Protein AF-A0A7R7BTZ8-F1 (afdb_monomer_lite)

Radius of gyration: 29.79 Å; chains: 1; bounding box: 96×54×79 Å

Foldseek 3Di:
DPDPLKDFADPVVLVVLVVLLVVLVLLLCLQVPVVVNQVLAQFHDDNVRSNVRNVVSVVLSVLSVVCSVVRTDQSVLLNLLLQLLLLVLLLVLCVVPVVRGDPVHCNVVVSNVSSVVSNVVSVVCVVVCPDDDRRPDDDDDPVCVVVLLVQLVVLLVLLVCLQPVVVVSQVVPPDHDDSSSSSSVSSVSNSSSRVVVVVVVVVVVVVVVVVVVVVPPPDDDDDDDDDDDDDDDDDDDDDDDDDDDDDDDDDDDPVVVVVVVVPPDDDDDDDPDPDDDDDDDDD

Structure (mmCIF, N/CA/C/O backbone):
data_AF-A0A7R7BTZ8-F1
#
_entry.id   AF-A0A7R7BTZ8-F1
#
loop_
_atom_site.group_PDB
_atom_site.id
_atom_site.type_symbol
_atom_site.label_atom_id
_atom_site.label_alt_id
_atom_site.label_comp_id
_atom_site.label_asym_id
_atom_site.label_entity_id
_atom_site.label_seq_id
_atom_site.pdbx_PDB_ins_code
_atom_site.Cartn_x
_atom_site.Cartn_y
_atom_site.Cartn_z
_atom_site.occupancy
_atom_site.B_iso_or_equiv
_atom_site.auth_seq_id
_atom_site.auth_comp_id
_atom_site.auth_asym_id
_atom_site.auth_atom_id
_atom_site.pdbx_PDB_model_num
ATOM 1 N N . MET A 1 1 ? 23.966 -10.742 -29.982 1.00 38.88 1 MET A N 1
ATOM 2 C CA . MET A 1 1 ? 22.645 -10.136 -30.266 1.00 38.88 1 MET A CA 1
ATOM 3 C C . MET A 1 1 ? 22.555 -8.821 -29.505 1.00 38.88 1 MET A C 1
ATOM 5 O O . MET A 1 1 ? 22.896 -8.841 -28.326 1.00 38.88 1 MET A O 1
ATOM 9 N N . PRO A 1 2 ? 22.172 -7.693 -30.125 1.00 47.16 2 PRO A N 1
ATOM 10 C CA . PRO A 1 2 ? 21.959 -6.455 -29.381 1.00 47.16 2 PRO A CA 1
ATOM 11 C C . PRO A 1 2 ? 20.854 -6.685 -28.341 1.00 47.16 2 PRO A C 1
ATOM 13 O O . PRO A 1 2 ? 19.786 -7.202 -28.669 1.00 47.16 2 PRO A O 1
ATOM 16 N N . ALA A 1 3 ? 21.140 -6.379 -27.075 1.00 57.19 3 ALA A N 1
ATOM 17 C CA . ALA A 1 3 ? 20.172 -6.510 -25.994 1.00 57.19 3 ALA A CA 1
ATOM 18 C C . ALA A 1 3 ? 18.941 -5.650 -26.311 1.00 57.19 3 ALA A C 1
ATOM 20 O O . ALA A 1 3 ? 19.079 -4.484 -26.670 1.00 57.19 3 ALA A O 1
ATOM 21 N N . SER A 1 4 ? 17.735 -6.216 -26.210 1.00 64.06 4 SER A N 1
ATOM 22 C CA . SER A 1 4 ? 16.515 -5.435 -26.423 1.00 64.06 4 SER A CA 1
ATOM 23 C C . SER A 1 4 ? 16.439 -4.299 -25.399 1.00 64.06 4 SER A C 1
ATOM 25 O O . SER A 1 4 ? 16.578 -4.569 -24.205 1.00 64.06 4 SER A O 1
ATOM 27 N N . ASP A 1 5 ? 16.099 -3.083 -25.830 1.00 71.06 5 ASP A N 1
ATOM 28 C CA . ASP A 1 5 ? 15.914 -1.906 -24.958 1.00 71.06 5 ASP A CA 1
ATOM 29 C C . ASP A 1 5 ? 14.869 -2.109 -23.835 1.00 71.06 5 ASP A C 1
ATOM 31 O O . ASP A 1 5 ? 14.768 -1.306 -22.907 1.00 71.06 5 ASP A O 1
ATOM 35 N N . ASN A 1 6 ? 14.059 -3.172 -23.913 1.00 77.88 6 ASN A N 1
ATOM 36 C CA . ASN A 1 6 ? 13.051 -3.527 -22.919 1.00 77.88 6 ASN A CA 1
ATOM 37 C C . ASN A 1 6 ? 12.947 -5.058 -22.763 1.00 77.88 6 ASN A C 1
ATOM 39 O O . ASN A 1 6 ? 12.075 -5.681 -23.393 1.00 77.88 6 ASN A O 1
ATOM 43 N N . PRO A 1 7 ? 13.836 -5.666 -21.954 1.00 84.12 7 PRO A N 1
ATOM 44 C CA . PRO A 1 7 ? 13.864 -7.108 -21.762 1.00 84.12 7 PRO A CA 1
ATOM 45 C C . PRO A 1 7 ? 12.587 -7.616 -21.073 1.00 84.12 7 PRO A C 1
ATOM 47 O O . PRO A 1 7 ? 11.831 -6.830 -20.478 1.00 84.12 7 PRO A O 1
ATOM 50 N N . PRO A 1 8 ? 12.328 -8.932 -21.155 1.00 84.81 8 PRO A N 1
ATOM 51 C CA . PRO A 1 8 ? 11.222 -9.545 -20.440 1.00 84.81 8 PRO A CA 1
ATOM 52 C C . PRO A 1 8 ? 11.386 -9.414 -18.923 1.00 84.81 8 PRO A C 1
ATOM 54 O O . PRO A 1 8 ? 12.488 -9.232 -18.400 1.00 84.81 8 PRO A O 1
ATOM 57 N N . PHE A 1 9 ? 10.270 -9.516 -18.207 1.00 81.81 9 PHE A N 1
ATOM 58 C CA . PHE A 1 9 ? 10.255 -9.446 -16.753 1.00 81.81 9 PHE A CA 1
ATOM 59 C C . PHE A 1 9 ? 10.967 -10.687 -16.161 1.00 81.81 9 PHE A C 1
ATOM 61 O O . PHE A 1 9 ? 10.672 -11.818 -16.573 1.00 81.81 9 PHE A O 1
ATOM 68 N N . PRO A 1 10 ? 11.925 -10.527 -15.223 1.00 87.62 10 PRO A N 1
ATOM 69 C CA . PRO A 1 10 ? 12.678 -11.650 -14.659 1.00 87.62 10 PRO A CA 1
ATOM 70 C C . PRO A 1 10 ? 11.772 -12.760 -14.111 1.00 87.62 10 PRO A C 1
ATOM 72 O O . PRO A 1 10 ? 10.728 -12.478 -13.528 1.00 87.62 10 PRO A O 1
ATOM 75 N N . ALA A 1 11 ? 12.163 -14.029 -14.279 1.00 89.12 11 ALA A N 1
ATOM 76 C CA . ALA A 1 11 ? 11.338 -15.180 -13.879 1.00 89.12 11 ALA A CA 1
ATOM 77 C C . ALA A 1 11 ? 10.961 -15.161 -12.389 1.00 89.12 11 ALA A C 1
ATOM 79 O O . ALA A 1 11 ? 9.800 -15.359 -12.046 1.00 89.12 11 ALA A O 1
ATOM 80 N N . ALA A 1 12 ? 11.918 -14.837 -11.518 1.00 89.56 12 ALA A N 1
ATOM 81 C CA . ALA A 1 12 ? 11.676 -14.727 -10.083 1.00 89.56 12 ALA A CA 1
ATOM 82 C C . ALA A 1 12 ? 10.659 -13.624 -9.736 1.00 89.56 12 ALA A C 1
ATOM 84 O O . ALA A 1 12 ? 9.804 -13.823 -8.880 1.00 89.56 12 ALA A O 1
ATOM 85 N N . LEU A 1 13 ? 10.698 -12.487 -10.441 1.00 87.69 13 LEU A N 1
ATOM 86 C CA . LEU A 1 13 ? 9.712 -11.422 -10.256 1.00 87.69 13 LEU A CA 1
ATOM 87 C C . LEU A 1 13 ? 8.334 -11.807 -10.799 1.00 87.69 13 LEU A C 1
ATOM 89 O O . LEU A 1 13 ? 7.335 -11.424 -10.209 1.00 87.69 13 LEU A O 1
ATOM 93 N N . ARG A 1 14 ? 8.261 -12.597 -11.876 1.00 91.56 14 ARG A N 1
ATOM 94 C CA . ARG A 1 14 ? 6.989 -13.160 -12.354 1.00 91.56 14 ARG A CA 1
ATOM 95 C C . ARG A 1 14 ? 6.370 -14.093 -11.318 1.00 91.56 14 ARG A C 1
ATOM 97 O O . ARG A 1 14 ? 5.190 -13.959 -11.025 1.00 91.56 14 ARG A O 1
ATOM 104 N N . LEU A 1 15 ? 7.167 -14.992 -10.738 1.00 93.12 15 LEU A N 1
ATOM 105 C CA . LEU A 1 15 ? 6.708 -15.883 -9.670 1.00 93.12 15 LEU A CA 1
ATOM 106 C C . LEU A 1 15 ? 6.230 -15.086 -8.450 1.00 93.12 15 LEU A C 1
ATOM 108 O O . LEU A 1 15 ? 5.159 -15.362 -7.916 1.00 93.12 15 LEU A O 1
ATOM 112 N N . PHE A 1 16 ? 6.981 -14.055 -8.061 1.00 92.44 16 PHE A N 1
ATOM 113 C CA . PHE A 1 16 ? 6.568 -13.134 -7.007 1.00 92.44 16 PHE A CA 1
ATOM 114 C C . PHE A 1 16 ? 5.242 -12.433 -7.342 1.00 92.44 16 PHE A C 1
ATOM 116 O O . PHE A 1 16 ? 4.340 -12.429 -6.515 1.00 92.44 16 PHE A O 1
ATOM 123 N N . SER A 1 17 ? 5.066 -11.917 -8.562 1.00 92.81 17 SER A N 1
ATOM 124 C CA . SER A 1 17 ? 3.801 -11.308 -8.997 1.00 92.81 17 SER A CA 1
ATOM 125 C C . SER A 1 17 ? 2.625 -12.289 -8.970 1.00 92.81 17 SER A C 1
ATOM 127 O O . SER A 1 17 ? 1.527 -11.891 -8.600 1.00 92.81 17 SER A O 1
ATOM 129 N N . VAL A 1 18 ? 2.832 -13.567 -9.307 1.00 94.88 18 VAL A N 1
ATOM 130 C CA . VAL A 1 18 ? 1.794 -14.605 -9.162 1.00 94.88 18 VAL A CA 1
ATOM 131 C C . VAL A 1 18 ? 1.427 -14.805 -7.690 1.00 94.88 18 VAL A C 1
ATOM 133 O O . VAL A 1 18 ? 0.244 -14.834 -7.360 1.00 94.88 18 VAL A O 1
ATOM 136 N N . ALA A 1 19 ? 2.416 -14.880 -6.796 1.00 94.00 19 ALA A N 1
ATOM 137 C CA . ALA A 1 19 ? 2.164 -14.974 -5.358 1.00 94.00 19 ALA A CA 1
ATOM 138 C C . ALA A 1 19 ? 1.391 -13.751 -4.830 1.00 94.00 19 ALA A C 1
ATOM 140 O O . ALA A 1 19 ? 0.447 -13.908 -4.059 1.00 94.00 19 ALA A O 1
ATOM 141 N N . VAL A 1 20 ? 1.731 -12.546 -5.300 1.00 93.62 20 VAL A N 1
ATOM 142 C CA . VAL A 1 20 ? 0.999 -11.313 -4.973 1.00 93.62 20 VAL A CA 1
ATOM 143 C C . VAL A 1 20 ? -0.449 -11.392 -5.460 1.00 93.62 20 VAL A C 1
ATOM 145 O O . VAL A 1 20 ? -1.351 -11.110 -4.682 1.00 93.62 20 VAL A O 1
ATOM 148 N N . ILE A 1 21 ? -0.705 -11.846 -6.692 1.00 95.69 21 ILE A N 1
ATOM 149 C CA . ILE A 1 21 ? -2.075 -12.030 -7.209 1.00 95.69 21 ILE A CA 1
ATOM 150 C C . ILE A 1 21 ? -2.888 -12.966 -6.308 1.00 95.69 21 ILE A C 1
ATOM 152 O O . ILE A 1 21 ? -4.029 -12.649 -5.988 1.00 95.69 21 ILE A O 1
ATOM 156 N N . ILE A 1 22 ? -2.308 -14.080 -5.852 1.00 94.62 22 ILE A N 1
ATOM 157 C CA . ILE A 1 22 ? -2.997 -15.025 -4.957 1.00 94.62 22 ILE A CA 1
ATOM 158 C C . ILE A 1 22 ? -3.428 -14.338 -3.655 1.00 94.62 22 ILE A C 1
ATOM 160 O O . ILE A 1 22 ? -4.553 -14.528 -3.197 1.00 94.62 22 ILE A O 1
ATOM 164 N N . VAL A 1 23 ? -2.567 -13.501 -3.074 1.00 93.25 23 VAL A N 1
ATOM 165 C CA . VAL A 1 23 ? -2.913 -12.721 -1.876 1.00 93.25 23 VAL A CA 1
ATOM 166 C C . VAL A 1 23 ? -3.987 -11.675 -2.186 1.00 93.25 23 VAL A C 1
ATOM 168 O O . VAL A 1 23 ? -4.925 -11.502 -1.407 1.00 93.25 23 VAL A O 1
ATOM 171 N N . LEU A 1 24 ? -3.894 -11.002 -3.334 1.00 95.06 24 LEU A N 1
ATOM 172 C CA . LEU A 1 24 ? -4.863 -9.989 -3.747 1.00 95.06 24 LEU A CA 1
ATOM 173 C C . LEU A 1 24 ? -6.262 -10.565 -3.983 1.00 95.06 24 LEU A C 1
ATOM 175 O O . LEU A 1 24 ? -7.228 -9.835 -3.795 1.00 95.06 24 LEU A O 1
ATOM 179 N N . ILE A 1 25 ? -6.405 -11.857 -4.297 1.00 95.50 25 ILE A N 1
ATOM 180 C CA . ILE A 1 25 ? -7.716 -12.529 -4.347 1.00 95.50 25 ILE A CA 1
ATOM 181 C C . ILE A 1 25 ? -8.406 -12.486 -2.975 1.00 95.50 25 ILE A C 1
ATOM 183 O O . ILE A 1 25 ? -9.605 -12.220 -2.895 1.00 95.50 25 ILE A O 1
ATOM 187 N N . VAL A 1 26 ? -7.658 -12.683 -1.883 1.00 93.69 26 VAL A N 1
ATOM 188 C CA . VAL A 1 26 ? -8.202 -12.554 -0.520 1.00 93.69 26 VAL A CA 1
ATOM 189 C C . VAL A 1 26 ? -8.644 -11.113 -0.263 1.00 93.69 26 VAL A C 1
ATOM 191 O O . VAL A 1 26 ? -9.738 -10.890 0.254 1.00 93.69 26 VAL A O 1
ATOM 194 N N . GLY A 1 27 ? -7.835 -10.136 -0.683 1.00 92.81 27 GLY A N 1
ATOM 195 C CA . GLY A 1 27 ? -8.171 -8.712 -0.610 1.00 92.81 27 GLY A CA 1
ATOM 196 C C . GLY A 1 27 ? -9.421 -8.350 -1.418 1.00 92.81 27 GLY A C 1
ATOM 197 O O . GLY A 1 27 ? -10.320 -7.699 -0.894 1.00 92.81 27 GLY A O 1
ATOM 198 N N . ALA A 1 28 ? -9.536 -8.830 -2.657 1.00 95.31 28 ALA A N 1
ATOM 199 C CA . ALA A 1 28 ?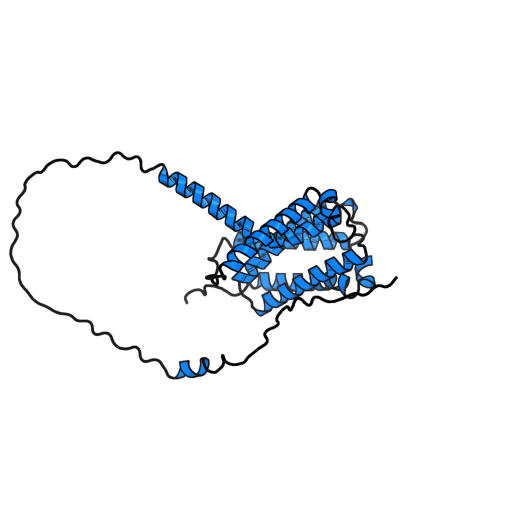 -10.706 -8.656 -3.518 1.00 95.31 28 ALA A CA 1
ATOM 200 C C . ALA A 1 28 ? -11.976 -9.256 -2.894 1.00 95.31 28 ALA A C 1
ATOM 202 O O . ALA A 1 28 ? -13.076 -8.730 -3.072 1.00 95.31 28 ALA A O 1
ATOM 203 N N . GLY A 1 29 ? -11.833 -10.309 -2.086 1.00 94.94 29 GLY A N 1
ATOM 204 C CA . GLY A 1 29 ? -12.926 -10.863 -1.298 1.00 94.94 29 GLY A CA 1
ATOM 205 C C . GLY A 1 29 ? -13.556 -9.862 -0.318 1.00 94.94 29 GLY A C 1
ATOM 206 O O . GLY A 1 29 ? -14.745 -9.980 -0.050 1.00 94.94 29 GLY A O 1
ATOM 207 N N . LEU A 1 30 ? -12.848 -8.819 0.140 1.00 94.25 30 LEU A N 1
ATOM 208 C CA . LEU A 1 30 ? -13.472 -7.729 0.911 1.00 94.25 30 LEU A CA 1
ATOM 209 C C . LEU A 1 30 ? -14.488 -6.916 0.092 1.00 94.25 30 LEU A C 1
ATOM 211 O O . LEU A 1 30 ? -15.394 -6.315 0.667 1.00 94.25 30 LEU A O 1
ATOM 215 N N . PHE A 1 31 ? -14.347 -6.884 -1.235 1.00 95.50 31 PHE A N 1
ATOM 216 C CA . PHE A 1 31 ? -15.287 -6.207 -2.126 1.00 95.50 31 PHE A CA 1
ATOM 217 C C . PHE A 1 31 ? -16.480 -7.104 -2.462 1.00 95.50 31 PHE A C 1
ATOM 219 O O . PHE A 1 31 ? -17.626 -6.698 -2.280 1.00 95.50 31 PHE A O 1
ATOM 226 N N . PHE A 1 32 ? -16.208 -8.329 -2.923 1.00 96.25 32 PHE A N 1
ATOM 227 C CA . PHE A 1 32 ? -17.237 -9.238 -3.442 1.00 96.25 32 PHE A CA 1
ATOM 228 C C . PHE A 1 32 ? -17.950 -10.056 -2.360 1.00 96.25 32 PHE A C 1
ATOM 230 O O . PHE A 1 32 ? -19.128 -10.366 -2.508 1.00 96.25 32 PHE A O 1
ATOM 237 N N . ALA A 1 33 ? -17.256 -10.408 -1.277 1.00 94.75 33 ALA A N 1
ATOM 238 C CA . ALA A 1 33 ? -17.768 -11.259 -0.203 1.00 94.75 33 ALA A CA 1
ATOM 239 C C . ALA A 1 33 ? -17.321 -10.761 1.192 1.00 94.75 33 ALA A C 1
ATOM 241 O O . ALA A 1 33 ? -16.671 -11.503 1.942 1.00 94.75 33 ALA A O 1
ATOM 242 N N . PRO A 1 34 ? -17.659 -9.509 1.572 1.00 92.81 34 PRO A N 1
ATOM 243 C CA . PRO A 1 34 ? -17.194 -8.899 2.818 1.00 92.81 34 PRO A CA 1
ATOM 244 C C . PRO A 1 34 ? -17.565 -9.717 4.059 1.00 92.81 34 PRO A C 1
ATOM 246 O O . PRO A 1 34 ? -16.749 -9.816 4.970 1.00 92.81 34 PRO A O 1
ATOM 249 N N . GLU A 1 35 ? -18.733 -10.364 4.079 1.00 91.50 35 GLU A N 1
ATOM 250 C CA . GLU A 1 35 ? -19.188 -11.186 5.212 1.00 91.50 35 GLU A CA 1
ATOM 251 C C . GLU A 1 35 ? -18.273 -12.389 5.495 1.00 91.50 35 GLU A C 1
ATOM 253 O O . GLU A 1 35 ? -18.145 -12.830 6.636 1.00 91.50 35 GLU A O 1
ATOM 258 N N . LEU A 1 36 ? -17.577 -12.903 4.475 1.00 91.94 36 LEU A N 1
ATOM 259 C CA . LEU A 1 36 ? -16.633 -14.010 4.632 1.00 91.94 36 LEU A CA 1
ATOM 260 C C . LEU A 1 36 ? -15.240 -13.522 5.035 1.00 91.94 36 LEU A C 1
ATOM 262 O O . LEU A 1 36 ? -14.570 -14.153 5.858 1.00 91.94 36 LEU A O 1
ATOM 266 N N . VAL A 1 37 ? -14.777 -12.417 4.453 1.00 93.38 37 VAL A N 1
ATOM 267 C CA . VAL A 1 37 ? -13.382 -11.978 4.605 1.00 93.38 37 VAL A CA 1
ATOM 268 C C . VAL A 1 37 ? -13.193 -11.063 5.810 1.00 93.38 37 VAL A C 1
ATOM 270 O O . VAL A 1 37 ? -12.225 -11.233 6.550 1.00 93.38 37 VAL A O 1
ATOM 273 N N . LYS A 1 38 ? -14.129 -10.147 6.074 1.00 92.56 38 LYS A N 1
ATOM 274 C CA . LYS A 1 38 ? -14.037 -9.168 7.167 1.00 92.56 38 LYS A CA 1
ATOM 275 C C . LYS A 1 38 ? -13.809 -9.811 8.547 1.00 92.56 38 LYS A C 1
ATOM 277 O O . LYS A 1 38 ? -12.932 -9.322 9.254 1.00 92.56 38 LYS A O 1
ATOM 282 N N . PRO A 1 39 ? -14.479 -10.916 8.946 1.00 91.44 39 PRO A N 1
ATOM 283 C CA . PRO A 1 39 ? -14.219 -11.554 10.247 1.00 91.44 39 PRO A CA 1
ATOM 284 C C . PRO A 1 39 ? -12.811 -12.156 10.377 1.00 91.44 39 PRO A C 1
ATOM 286 O O . PRO A 1 39 ? -12.286 -12.304 11.481 1.00 91.44 39 PRO A O 1
ATOM 289 N N . ARG A 1 40 ? -12.202 -12.518 9.242 1.00 91.44 40 ARG A N 1
ATOM 290 C CA . ARG A 1 40 ? -10.862 -13.114 9.145 1.00 91.44 40 ARG A CA 1
ATOM 291 C C . ARG A 1 40 ? -9.776 -12.065 8.905 1.00 91.44 40 ARG A C 1
ATOM 293 O O . ARG A 1 40 ? -8.596 -12.411 8.903 1.00 91.44 40 ARG A O 1
ATOM 300 N N . TRP A 1 41 ? -10.165 -10.809 8.697 1.00 92.62 41 TRP A N 1
ATOM 301 C CA . TRP A 1 41 ? -9.238 -9.716 8.460 1.00 92.62 41 TRP A CA 1
ATOM 302 C C . TRP A 1 41 ? -8.417 -9.417 9.729 1.00 92.62 41 TRP A C 1
ATOM 304 O O . TRP A 1 41 ? -8.915 -9.624 10.843 1.00 92.62 41 TRP A O 1
ATOM 314 N N . PRO A 1 42 ? -7.155 -8.959 9.611 1.00 92.19 42 PRO A N 1
ATOM 315 C CA . PRO A 1 42 ? -6.269 -8.854 10.772 1.00 92.19 42 PRO A CA 1
ATOM 316 C C . PRO A 1 42 ? -6.707 -7.816 11.821 1.00 92.19 42 PRO A C 1
ATOM 318 O O . PRO A 1 42 ? -6.398 -7.979 13.003 1.00 92.19 42 PRO A O 1
ATOM 321 N N . TRP A 1 43 ? -7.460 -6.796 11.404 1.00 92.50 43 TRP A N 1
ATOM 322 C CA . TRP A 1 43 ? -8.046 -5.758 12.258 1.00 92.50 43 TRP A CA 1
ATOM 323 C C . TRP A 1 43 ? -9.519 -5.514 11.897 1.00 92.50 43 TRP A C 1
ATOM 325 O O . TRP A 1 43 ? -10.024 -6.026 10.895 1.00 92.50 43 TRP A O 1
ATOM 335 N N . ALA A 1 44 ? -10.223 -4.741 12.725 1.00 91.00 44 ALA A N 1
ATOM 336 C CA . ALA A 1 44 ? -11.625 -4.403 12.501 1.00 91.00 44 ALA A CA 1
ATOM 337 C C . ALA A 1 44 ? -11.786 -3.378 11.368 1.00 91.00 44 ALA A C 1
ATOM 339 O O . ALA A 1 44 ? -11.189 -2.306 11.400 1.00 91.00 44 ALA A O 1
ATOM 340 N N . VAL A 1 45 ? -12.642 -3.689 10.391 1.00 90.88 45 VAL A N 1
ATOM 341 C CA . VAL A 1 45 ? -12.894 -2.825 9.229 1.00 90.88 45 VAL A CA 1
ATOM 342 C C . VAL A 1 45 ? -14.388 -2.539 9.113 1.00 90.88 45 VAL A C 1
ATOM 3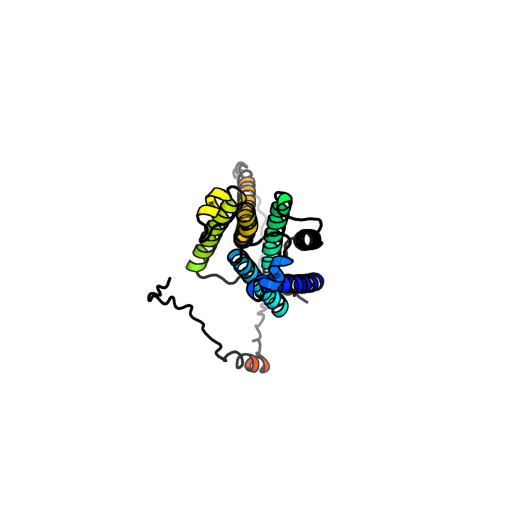44 O O . VAL A 1 45 ? -15.214 -3.456 9.162 1.00 90.88 45 VAL A O 1
ATOM 347 N N . THR A 1 46 ? -14.761 -1.269 8.947 1.00 92.06 46 THR A N 1
ATOM 348 C CA . THR A 1 46 ? -16.159 -0.894 8.685 1.00 92.06 46 THR A CA 1
ATOM 349 C C . THR A 1 46 ? -16.601 -1.401 7.303 1.00 92.06 46 THR A C 1
ATOM 351 O O . THR A 1 46 ? -15.759 -1.589 6.422 1.00 92.06 46 THR A O 1
ATOM 354 N N . PRO A 1 47 ? -17.906 -1.639 7.063 1.00 91.00 47 PRO A N 1
ATOM 355 C CA . PRO A 1 47 ? -18.374 -2.203 5.791 1.00 91.00 47 PRO A CA 1
ATOM 356 C C . PRO A 1 47 ? -17.938 -1.395 4.562 1.00 91.00 47 PRO A C 1
ATOM 358 O O . PRO A 1 47 ? -17.556 -1.964 3.541 1.00 91.00 47 PRO A O 1
ATOM 361 N N . PHE A 1 48 ? -17.945 -0.065 4.676 1.00 91.56 48 PHE A N 1
ATOM 362 C CA . PHE A 1 48 ? -17.524 0.812 3.590 1.00 91.56 48 PHE A CA 1
ATOM 363 C C . PHE A 1 48 ? -16.004 0.753 3.359 1.00 91.56 48 PHE A C 1
ATOM 365 O O . PHE A 1 48 ? -15.563 0.589 2.223 1.00 91.56 48 PHE A O 1
ATOM 372 N N . ASN A 1 49 ? -15.202 0.776 4.433 1.00 92.81 49 ASN A N 1
ATOM 373 C CA . ASN A 1 49 ? -13.745 0.614 4.357 1.00 92.81 49 ASN A CA 1
ATOM 374 C C . ASN A 1 49 ? -13.339 -0.735 3.751 1.00 92.81 49 ASN A C 1
ATOM 376 O O . ASN A 1 49 ? -12.396 -0.793 2.967 1.00 92.81 49 ASN A O 1
ATOM 380 N N . ALA A 1 50 ? -14.070 -1.808 4.069 1.00 93.81 50 ALA A N 1
ATOM 381 C CA . ALA A 1 50 ? -13.818 -3.135 3.516 1.00 93.81 50 ALA A CA 1
ATOM 382 C C . ALA A 1 50 ? -13.981 -3.129 1.992 1.00 93.81 50 ALA A C 1
ATOM 384 O O . ALA A 1 50 ? -13.078 -3.552 1.273 1.00 93.81 50 ALA A O 1
ATOM 385 N N . ARG A 1 51 ? -15.084 -2.567 1.484 1.00 95.00 51 ARG A N 1
ATOM 386 C CA . ARG A 1 51 ? -15.297 -2.443 0.036 1.00 95.00 51 ARG A CA 1
ATOM 387 C C . ARG A 1 51 ? -14.257 -1.536 -0.613 1.00 95.00 51 ARG A C 1
ATOM 389 O O . ARG A 1 51 ? -13.715 -1.897 -1.648 1.00 95.00 51 ARG A O 1
ATOM 396 N N . PHE A 1 52 ? -13.923 -0.403 -0.002 1.00 94.69 52 PHE A N 1
ATOM 397 C CA . PHE A 1 52 ? -12.881 0.479 -0.528 1.00 94.69 52 PHE A CA 1
ATOM 398 C C . PHE A 1 52 ? -11.530 -0.247 -0.677 1.00 94.69 52 PHE A C 1
ATOM 400 O O . PHE A 1 52 ? -10.958 -0.264 -1.768 1.00 94.69 52 PHE A O 1
ATOM 407 N N . LEU A 1 53 ? -11.065 -0.923 0.380 1.00 94.50 53 LEU A N 1
ATOM 408 C CA . LEU A 1 53 ? -9.842 -1.731 0.352 1.00 94.50 53 LEU A CA 1
ATOM 409 C C . LEU A 1 53 ? -9.920 -2.862 -0.676 1.00 94.50 53 LEU A C 1
ATOM 411 O O . LEU A 1 53 ? -8.982 -3.064 -1.444 1.00 94.50 53 LEU A O 1
ATOM 415 N N . GLY A 1 54 ? -11.040 -3.580 -0.726 1.00 96.00 54 GLY A N 1
ATOM 416 C CA . GLY A 1 54 ? -11.229 -4.663 -1.684 1.00 96.00 54 GLY A CA 1
ATOM 417 C C . GLY A 1 54 ? -11.219 -4.179 -3.134 1.00 96.00 54 GLY A C 1
ATOM 418 O O . GLY A 1 54 ? -10.637 -4.840 -3.994 1.00 96.00 54 GLY A O 1
ATOM 419 N N . GLY A 1 55 ? -11.793 -3.007 -3.415 1.00 96.50 55 GLY A N 1
ATOM 420 C CA . GLY A 1 55 ? -11.735 -2.370 -4.730 1.00 96.50 55 GLY A CA 1
ATOM 421 C C . GLY A 1 55 ? -10.304 -1.998 -5.119 1.00 96.50 55 GLY A C 1
ATOM 422 O O . GLY A 1 55 ? -9.871 -2.300 -6.231 1.00 96.50 55 GLY A O 1
ATOM 423 N N . PHE A 1 56 ? -9.538 -1.430 -4.183 1.00 94.88 56 PHE A N 1
ATOM 424 C CA . PHE A 1 56 ? -8.120 -1.131 -4.388 1.00 94.88 56 PHE A CA 1
ATOM 425 C C . PHE A 1 56 ? -7.299 -2.397 -4.692 1.00 94.88 56 PHE A C 1
ATOM 427 O O . PHE A 1 56 ? -6.598 -2.439 -5.704 1.00 94.88 56 PHE A O 1
ATOM 434 N N . TYR A 1 57 ? -7.442 -3.459 -3.893 1.00 95.38 57 TYR A N 1
ATOM 435 C CA . TYR A 1 57 ? -6.748 -4.729 -4.141 1.00 95.38 57 TYR A CA 1
ATOM 436 C C . TYR A 1 57 ? -7.174 -5.395 -5.453 1.00 95.38 57 TYR A C 1
ATOM 438 O O . TYR A 1 57 ? -6.348 -5.993 -6.141 1.00 95.38 57 TYR A O 1
ATOM 446 N N . THR A 1 58 ? -8.442 -5.256 -5.845 1.00 97.19 58 THR A N 1
ATOM 447 C CA . THR A 1 58 ? -8.934 -5.748 -7.141 1.00 97.19 58 THR A CA 1
ATOM 448 C C . THR A 1 58 ? -8.292 -4.983 -8.300 1.00 97.19 58 THR A C 1
ATOM 450 O O . THR A 1 58 ? -7.860 -5.594 -9.279 1.00 97.19 58 THR A O 1
ATOM 453 N N . ALA A 1 59 ? -8.167 -3.658 -8.194 1.00 95.69 59 ALA A N 1
ATOM 454 C CA . ALA A 1 59 ? -7.479 -2.848 -9.196 1.00 95.69 59 ALA A CA 1
ATOM 455 C C . ALA A 1 59 ? -5.993 -3.231 -9.308 1.00 95.69 59 ALA A C 1
ATOM 457 O O . ALA A 1 59 ? -5.478 -3.406 -10.414 1.00 95.69 59 ALA A O 1
ATOM 458 N N . GLU A 1 60 ? -5.315 -3.435 -8.176 1.00 94.69 60 GLU A N 1
ATOM 459 C CA . GLU A 1 60 ? -3.931 -3.916 -8.151 1.00 94.69 60 GLU A CA 1
ATOM 460 C C . GLU A 1 60 ? -3.798 -5.298 -8.805 1.00 94.69 60 GLU A C 1
ATOM 462 O O . GLU A 1 60 ? -2.886 -5.522 -9.603 1.00 94.69 60 GLU A O 1
ATOM 467 N N . MET A 1 61 ? -4.740 -6.207 -8.542 1.00 95.75 61 MET A N 1
ATOM 468 C CA . MET A 1 61 ? -4.758 -7.548 -9.125 1.00 95.75 61 MET A CA 1
ATOM 469 C C . MET A 1 61 ? -4.811 -7.492 -10.656 1.00 95.75 61 MET A C 1
ATOM 471 O O . MET A 1 61 ? -4.051 -8.195 -11.324 1.00 95.75 61 MET A O 1
ATOM 475 N N . VAL A 1 62 ? -5.647 -6.614 -11.221 1.00 96.12 62 VAL A N 1
ATOM 476 C CA . VAL A 1 62 ? -5.733 -6.398 -12.675 1.00 96.12 62 VAL A CA 1
ATOM 477 C C . VAL A 1 62 ? -4.419 -5.845 -13.231 1.00 96.12 62 VAL A C 1
ATOM 479 O O . VAL A 1 62 ? -3.941 -6.320 -14.263 1.00 96.12 62 VAL A O 1
ATOM 482 N N . VAL A 1 63 ? -3.789 -4.889 -12.541 1.00 93.62 63 VAL A N 1
ATOM 483 C CA . VAL A 1 63 ? -2.483 -4.335 -12.943 1.00 93.62 63 VAL A CA 1
ATOM 484 C C . VAL A 1 63 ? -1.393 -5.411 -12.925 1.00 93.62 63 VAL A C 1
ATOM 486 O O . VAL A 1 63 ? -0.601 -5.495 -13.866 1.00 93.62 63 VAL A O 1
ATOM 489 N N . MET A 1 64 ? -1.362 -6.264 -11.899 1.00 93.12 64 MET A N 1
ATOM 490 C CA . MET A 1 64 ? -0.409 -7.374 -11.797 1.00 93.12 64 MET A CA 1
ATOM 491 C C . MET A 1 64 ? -0.645 -8.429 -12.884 1.00 93.12 64 MET A C 1
ATOM 493 O O . MET A 1 64 ? 0.312 -8.902 -13.499 1.00 93.12 64 MET A O 1
ATOM 497 N N . ALA A 1 65 ? -1.903 -8.757 -13.189 1.00 94.38 65 ALA A N 1
ATOM 498 C CA . ALA A 1 65 ? -2.242 -9.660 -14.284 1.00 94.38 65 ALA A CA 1
ATOM 499 C C . ALA A 1 65 ? -1.798 -9.088 -15.642 1.00 94.38 65 ALA A C 1
ATOM 501 O O . ALA A 1 65 ? -1.115 -9.768 -16.410 1.00 94.38 65 ALA A O 1
ATOM 502 N N . ALA A 1 66 ? -2.090 -7.812 -15.913 1.00 93.81 66 ALA A N 1
ATOM 503 C CA . ALA A 1 66 ? -1.645 -7.128 -17.128 1.00 93.81 66 ALA A CA 1
ATOM 504 C C . ALA A 1 66 ? -0.111 -7.087 -17.241 1.00 93.81 66 ALA A C 1
ATOM 506 O O . ALA A 1 66 ? 0.443 -7.275 -18.328 1.00 93.81 66 ALA A O 1
ATOM 507 N N . LEU A 1 67 ? 0.593 -6.907 -16.118 1.00 92.00 67 LEU A N 1
ATOM 508 C CA . LEU A 1 67 ? 2.051 -6.951 -16.072 1.00 92.00 67 LEU A CA 1
ATOM 509 C C . LEU A 1 67 ? 2.600 -8.318 -16.504 1.00 92.00 67 LEU A C 1
ATOM 511 O O . LEU A 1 67 ? 3.566 -8.368 -17.272 1.00 92.00 67 LEU A O 1
ATOM 515 N N . LEU A 1 68 ? 1.994 -9.411 -16.035 1.00 92.50 68 LEU A N 1
ATOM 516 C CA . LEU A 1 68 ? 2.381 -10.772 -16.412 1.00 92.50 68 LEU A CA 1
ATOM 517 C C . LEU A 1 68 ? 2.088 -11.068 -17.887 1.00 92.50 68 LEU A C 1
ATOM 519 O O . LEU A 1 68 ? 2.914 -11.698 -18.545 1.00 92.50 68 LEU A O 1
ATOM 523 N N . VAL A 1 69 ? 0.967 -10.568 -18.416 1.00 92.75 69 VAL A N 1
ATOM 524 C CA . VAL A 1 69 ? 0.587 -10.726 -19.830 1.00 92.75 69 VAL A CA 1
ATOM 525 C C . VAL A 1 69 ? 1.542 -9.966 -20.752 1.00 92.75 69 VAL A C 1
ATOM 527 O O . VAL A 1 69 ? 2.030 -10.520 -21.735 1.00 92.75 69 VAL A O 1
ATOM 530 N N . TRP A 1 70 ? 1.851 -8.702 -20.449 1.00 88.50 70 TRP A N 1
ATOM 531 C CA . TRP A 1 70 ? 2.754 -7.904 -21.286 1.00 88.50 70 TRP A CA 1
ATOM 532 C C . TRP A 1 70 ? 4.225 -8.276 -21.105 1.00 88.50 70 TRP A C 1
ATOM 534 O O . TRP A 1 70 ? 5.004 -8.136 -22.049 1.00 88.50 70 TRP A O 1
ATOM 544 N N . ASN A 1 71 ? 4.608 -8.745 -19.914 1.00 88.62 71 ASN A N 1
ATOM 545 C CA . ASN A 1 71 ? 5.930 -9.274 -19.591 1.00 88.62 71 ASN A CA 1
ATOM 546 C C . ASN A 1 71 ? 7.080 -8.339 -20.020 1.00 88.62 71 ASN A C 1
ATOM 548 O O . ASN A 1 71 ? 8.022 -8.752 -20.697 1.00 88.62 71 ASN A O 1
ATOM 552 N N . ARG A 1 72 ? 7.000 -7.052 -19.657 1.00 88.00 72 ARG A N 1
ATOM 553 C CA . ARG A 1 72 ? 8.014 -6.035 -19.992 1.00 88.00 72 ARG A CA 1
ATOM 554 C C . ARG A 1 72 ? 8.613 -5.383 -18.750 1.00 88.00 72 ARG A C 1
ATOM 556 O O . ARG A 1 72 ? 7.888 -4.961 -17.851 1.00 88.00 72 ARG A O 1
ATOM 563 N N . TRP A 1 73 ? 9.934 -5.205 -18.745 1.00 84.75 73 TRP A N 1
ATOM 564 C CA . TRP A 1 73 ? 10.666 -4.597 -17.630 1.00 84.75 73 TRP A CA 1
ATOM 565 C C . TRP A 1 73 ? 10.282 -3.138 -17.350 1.00 84.75 73 TRP A C 1
ATOM 567 O O . TRP A 1 73 ? 10.120 -2.761 -16.195 1.00 84.75 73 TRP A O 1
ATOM 577 N N . SER A 1 74 ? 10.115 -2.302 -18.379 1.00 83.38 74 SER A N 1
ATOM 578 C CA . SER A 1 74 ? 9.820 -0.867 -18.204 1.00 83.38 74 SER A CA 1
ATOM 579 C C . SER A 1 74 ? 8.548 -0.575 -17.374 1.00 83.38 74 SER A C 1
ATOM 581 O O . SER A 1 74 ? 8.652 0.165 -16.384 1.00 83.38 74 SER A O 1
ATOM 583 N N . PRO A 1 75 ? 7.365 -1.145 -17.701 1.00 84.06 75 PRO A N 1
ATOM 584 C CA . PRO A 1 75 ? 6.179 -1.019 -16.853 1.00 84.06 75 PRO A CA 1
ATOM 585 C C . PRO A 1 75 ? 6.320 -1.802 -15.540 1.00 84.06 75 PRO A C 1
ATOM 587 O O . PRO A 1 75 ? 5.955 -1.277 -14.493 1.00 84.06 75 PRO A O 1
ATOM 590 N N . GLY A 1 76 ? 6.935 -2.990 -15.543 1.00 87.12 76 GLY A N 1
ATOM 591 C CA . GLY A 1 76 ? 7.138 -3.775 -14.318 1.00 87.12 76 GLY A CA 1
ATOM 592 C C . GLY A 1 76 ? 7.972 -3.067 -13.263 1.00 87.12 76 GLY A C 1
ATOM 593 O O . GLY A 1 76 ? 7.645 -3.105 -12.084 1.00 87.12 76 GLY A O 1
ATOM 594 N N . ARG A 1 77 ? 8.995 -2.321 -13.678 1.00 85.94 77 ARG A N 1
ATOM 595 C CA . ARG A 1 77 ? 9.790 -1.480 -12.785 1.00 85.94 77 ARG A CA 1
ATOM 596 C C . ARG A 1 77 ? 8.961 -0.362 -12.160 1.00 85.94 77 ARG A C 1
ATOM 598 O O . ARG A 1 77 ? 9.233 0.003 -11.023 1.00 85.94 77 ARG A O 1
ATOM 605 N N . LEU A 1 78 ? 8.001 0.219 -12.894 1.00 86.06 78 LEU A N 1
ATOM 606 C CA . LEU A 1 78 ? 7.086 1.198 -12.300 1.00 86.06 78 LEU A CA 1
ATOM 607 C C . LEU A 1 78 ? 6.321 0.543 -11.159 1.00 86.06 78 LEU A C 1
ATOM 609 O O . LEU A 1 78 ? 6.430 1.008 -10.032 1.00 86.06 78 LEU A O 1
ATOM 613 N N . VAL A 1 79 ? 5.625 -0.551 -11.465 1.00 89.50 79 VAL A N 1
ATOM 614 C CA . VAL A 1 79 ? 4.800 -1.291 -10.508 1.00 89.50 79 VAL A CA 1
ATOM 615 C C . VAL A 1 79 ? 5.630 -1.732 -9.303 1.00 89.50 79 VAL A C 1
ATOM 617 O O . VAL A 1 79 ? 5.198 -1.532 -8.180 1.00 89.50 79 VAL A O 1
ATOM 620 N N . LEU A 1 80 ? 6.861 -2.207 -9.511 1.00 89.44 80 LEU A N 1
ATOM 621 C CA . LEU A 1 80 ? 7.765 -2.613 -8.432 1.00 89.44 80 LEU A CA 1
ATOM 622 C C . LEU A 1 80 ? 8.124 -1.460 -7.478 1.00 89.44 80 LEU A C 1
ATOM 624 O O . LEU A 1 80 ? 8.185 -1.664 -6.270 1.00 89.44 80 LEU A O 1
ATOM 628 N N . VAL A 1 81 ? 8.343 -0.244 -7.997 1.00 89.75 81 VAL A N 1
ATOM 629 C CA . VAL A 1 81 ? 8.577 0.947 -7.156 1.00 89.75 81 VAL A CA 1
ATOM 630 C C . VAL A 1 81 ? 7.313 1.332 -6.389 1.00 89.75 81 VAL A C 1
ATOM 632 O O . VAL A 1 81 ? 7.408 1.625 -5.201 1.00 89.75 81 VAL A O 1
ATOM 635 N N . MET A 1 82 ? 6.143 1.319 -7.040 1.00 91.12 82 MET A N 1
ATOM 636 C CA . MET A 1 82 ? 4.868 1.611 -6.366 1.00 91.12 82 MET A CA 1
ATOM 637 C C . MET A 1 82 ? 4.606 0.596 -5.249 1.00 91.12 82 MET A C 1
ATOM 639 O O . MET A 1 82 ? 4.314 0.995 -4.128 1.00 91.12 82 MET A O 1
ATOM 643 N N . ALA A 1 83 ? 4.787 -0.697 -5.536 1.00 92.19 83 ALA A N 1
ATOM 644 C CA . ALA A 1 83 ? 4.607 -1.789 -4.588 1.00 92.19 83 ALA A CA 1
ATOM 645 C C . ALA A 1 83 ? 5.567 -1.666 -3.401 1.00 92.19 83 ALA A C 1
ATOM 647 O O . ALA A 1 83 ? 5.141 -1.811 -2.260 1.00 92.19 83 ALA A O 1
ATOM 648 N N . PHE A 1 84 ? 6.842 -1.333 -3.637 1.00 94.12 84 PHE A N 1
ATOM 649 C CA . PHE A 1 84 ? 7.801 -1.096 -2.556 1.00 94.12 84 PHE A CA 1
ATOM 650 C C . PHE A 1 84 ? 7.370 0.060 -1.645 1.00 94.12 84 PHE A C 1
ATOM 652 O O . PHE A 1 84 ? 7.349 -0.106 -0.431 1.00 94.12 84 PHE A O 1
ATOM 659 N N . ILE A 1 85 ? 6.991 1.210 -2.214 1.00 94.06 85 ILE A N 1
ATOM 660 C CA . ILE A 1 85 ? 6.541 2.374 -1.432 1.00 94.06 85 ILE A CA 1
ATOM 661 C C . ILE A 1 85 ? 5.278 2.028 -0.641 1.00 94.06 85 ILE A C 1
ATOM 663 O O . ILE A 1 85 ? 5.228 2.269 0.562 1.00 94.06 85 ILE A O 1
ATOM 667 N N . PHE A 1 86 ? 4.287 1.426 -1.304 1.00 95.25 86 PHE A N 1
ATOM 668 C CA . PHE A 1 86 ? 3.033 1.023 -0.680 1.00 95.25 86 PHE A CA 1
ATOM 669 C C . PHE A 1 86 ? 3.280 0.068 0.489 1.00 95.25 86 PHE A C 1
ATOM 671 O O . PHE A 1 86 ? 2.891 0.347 1.620 1.00 95.25 86 PHE A O 1
ATOM 678 N N . THR A 1 87 ? 3.980 -1.038 0.231 1.00 95.75 87 THR A N 1
ATOM 679 C CA . THR A 1 87 ? 4.222 -2.070 1.244 1.00 95.75 87 THR A CA 1
ATOM 680 C C . THR A 1 87 ? 5.084 -1.554 2.389 1.00 95.75 87 THR A C 1
ATOM 682 O O . THR A 1 87 ? 4.783 -1.870 3.533 1.00 95.75 87 THR A O 1
ATOM 685 N N . ALA A 1 88 ? 6.074 -0.694 2.126 1.00 96.88 88 ALA A N 1
ATOM 686 C CA . ALA A 1 88 ? 6.900 -0.102 3.174 1.00 96.88 88 ALA A CA 1
ATOM 687 C C . ALA A 1 88 ? 6.087 0.817 4.094 1.00 96.88 88 ALA A C 1
ATOM 689 O O . ALA A 1 88 ? 6.174 0.684 5.314 1.00 96.88 88 ALA A O 1
ATOM 690 N N . ILE A 1 89 ? 5.267 1.710 3.530 1.00 96.50 89 ILE A N 1
ATOM 691 C CA . ILE A 1 89 ? 4.419 2.613 4.321 1.00 96.50 89 ILE A CA 1
ATOM 692 C C . ILE A 1 89 ? 3.406 1.809 5.135 1.00 96.50 89 ILE A C 1
ATOM 694 O O . ILE A 1 89 ? 3.276 2.043 6.333 1.00 96.50 89 ILE A O 1
ATOM 698 N N . VAL A 1 90 ? 2.736 0.825 4.525 1.00 96.88 90 VAL A N 1
ATOM 699 C CA . VAL A 1 90 ? 1.763 -0.018 5.234 1.00 96.88 90 VAL A CA 1
ATOM 700 C C . VAL A 1 90 ? 2.435 -0.845 6.331 1.00 96.88 90 VAL A C 1
ATOM 702 O O . VAL A 1 90 ? 1.880 -0.949 7.424 1.00 96.88 90 VAL A O 1
ATOM 705 N N . SER A 1 91 ? 3.636 -1.387 6.099 1.00 97.00 91 SER A N 1
ATOM 706 C CA . SER A 1 91 ? 4.413 -2.067 7.141 1.00 97.00 91 SER A CA 1
ATOM 707 C C . SER A 1 91 ? 4.710 -1.135 8.311 1.00 97.00 91 SER A C 1
ATOM 709 O O . SER A 1 91 ? 4.407 -1.485 9.448 1.00 97.00 91 SER A O 1
ATOM 711 N N . VAL A 1 92 ? 5.251 0.059 8.049 1.00 97.31 92 VAL A N 1
ATOM 712 C CA . VAL A 1 92 ? 5.577 1.042 9.095 1.00 97.31 92 VAL A CA 1
ATOM 713 C C . VAL A 1 92 ? 4.322 1.468 9.860 1.00 97.31 92 VAL A C 1
ATOM 715 O O . VAL A 1 92 ? 4.320 1.425 11.087 1.00 97.31 92 VAL A O 1
ATOM 718 N N . ALA A 1 93 ? 3.230 1.792 9.164 1.00 96.44 93 ALA A N 1
ATOM 719 C CA . ALA A 1 93 ? 1.957 2.138 9.793 1.00 96.44 93 ALA A CA 1
ATOM 720 C C . ALA A 1 93 ? 1.406 0.986 10.651 1.00 96.44 93 ALA A C 1
ATOM 722 O O . ALA A 1 93 ? 0.908 1.227 11.749 1.00 96.44 93 ALA A O 1
ATOM 723 N N . SER A 1 94 ? 1.551 -0.265 10.200 1.00 95.69 94 SER A N 1
ATOM 724 C CA . SER A 1 94 ? 1.144 -1.452 10.967 1.00 95.69 94 SER A CA 1
ATOM 725 C C . SER A 1 94 ? 1.986 -1.632 12.237 1.00 95.69 94 SER A C 1
ATOM 727 O O . SER A 1 94 ? 1.440 -1.973 13.281 1.00 95.69 94 SER A O 1
ATOM 729 N N . PHE A 1 95 ? 3.296 -1.365 12.178 1.00 96.12 95 PHE A N 1
ATOM 730 C CA . PHE A 1 95 ? 4.181 -1.418 13.350 1.00 96.12 95 PHE A CA 1
ATOM 731 C C . PHE A 1 95 ? 3.927 -0.300 14.360 1.00 96.12 95 PHE A C 1
ATOM 733 O O . PHE A 1 95 ? 4.059 -0.520 15.559 1.00 96.12 95 PHE A O 1
ATOM 740 N N . ILE A 1 96 ? 3.563 0.895 13.900 1.00 95.88 96 ILE A N 1
ATOM 741 C CA . ILE A 1 96 ? 3.207 2.003 14.796 1.00 95.88 96 ILE A CA 1
ATOM 742 C C . ILE A 1 96 ? 1.874 1.710 15.504 1.00 95.88 96 ILE A C 1
ATOM 744 O O . ILE A 1 96 ? 1.695 2.065 16.665 1.00 95.88 96 ILE A O 1
ATOM 748 N N . ASN A 1 97 ? 0.955 1.014 14.830 1.00 94.94 97 ASN A N 1
ATOM 749 C CA . ASN A 1 97 ? -0.413 0.782 15.293 1.00 94.94 97 ASN A CA 1
ATOM 750 C C . ASN A 1 97 ? -0.677 -0.685 15.674 1.00 94.94 97 ASN A C 1
ATOM 752 O O . ASN A 1 97 ? -1.743 -1.230 15.379 1.00 94.94 97 ASN A O 1
ATOM 756 N N . LEU A 1 98 ? 0.268 -1.333 16.364 1.00 94.12 98 LEU A N 1
ATOM 757 C CA . LEU A 1 98 ? 0.140 -2.742 16.772 1.00 94.12 98 LEU A CA 1
ATOM 758 C C . LEU A 1 98 ? -1.121 -3.021 17.606 1.00 94.12 98 LEU A C 1
ATOM 760 O O . LEU A 1 98 ? -1.659 -4.121 17.530 1.00 94.12 98 LEU A O 1
ATOM 764 N N . GLY A 1 99 ? -1.634 -2.023 18.336 1.00 92.50 99 GLY A N 1
ATOM 765 C CA . GLY A 1 99 ? -2.849 -2.144 19.150 1.00 92.50 99 GLY A CA 1
ATOM 766 C C . GLY A 1 99 ? -4.131 -2.475 18.372 1.00 92.50 99 GLY A C 1
ATOM 767 O O . GLY A 1 99 ? -5.092 -2.940 18.974 1.00 92.50 99 GLY A O 1
ATOM 768 N N . TYR A 1 100 ? -4.159 -2.292 17.046 1.00 91.62 100 TYR A N 1
ATOM 769 C CA . TYR A 1 100 ? -5.306 -2.675 16.206 1.00 91.62 100 TYR A CA 1
ATOM 770 C C . TYR A 1 100 ? -5.336 -4.170 15.858 1.00 91.62 100 TYR A C 1
ATOM 772 O O . TYR A 1 100 ? -6.357 -4.683 15.389 1.00 91.62 100 TYR A O 1
ATOM 780 N N . PHE A 1 101 ? -4.225 -4.879 16.056 1.00 93.25 101 PHE A N 1
ATOM 781 C CA . PHE A 1 101 ? -4.068 -6.271 15.658 1.00 93.25 101 PHE A CA 1
ATOM 782 C C . PHE A 1 101 ? -4.251 -7.199 16.861 1.00 93.25 101 PHE A C 1
ATOM 784 O O . PHE A 1 101 ? -3.581 -7.059 17.879 1.00 93.25 101 PHE A O 1
ATOM 791 N N . ASN A 1 102 ? -5.118 -8.208 16.723 1.00 91.50 102 ASN A N 1
ATOM 792 C CA . ASN A 1 102 ? -5.222 -9.279 17.721 1.00 91.50 102 ASN A CA 1
ATOM 793 C C . ASN A 1 102 ? -4.296 -10.450 17.345 1.00 91.50 102 ASN A C 1
ATOM 795 O O . ASN A 1 102 ? -4.661 -11.286 16.509 1.00 91.50 102 ASN A O 1
ATOM 799 N N . PHE A 1 103 ? -3.130 -10.513 17.994 1.00 91.50 103 PHE A N 1
ATOM 800 C CA . PHE A 1 103 ? -2.079 -11.514 17.773 1.00 91.50 103 PHE A CA 1
ATOM 801 C C . PHE A 1 103 ? -2.395 -12.931 18.274 1.00 91.50 103 PHE A C 1
ATOM 803 O O . PHE A 1 103 ? -1.636 -13.850 17.961 1.00 91.50 103 PHE A O 1
ATOM 810 N N . GLU A 1 104 ? -3.519 -13.146 18.963 1.00 91.88 104 GLU A N 1
ATOM 811 C CA . GLU A 1 104 ? -4.040 -14.493 19.251 1.00 91.88 104 GLU A CA 1
ATOM 812 C C . GLU A 1 104 ? -4.488 -15.204 17.963 1.00 91.88 104 GLU A C 1
ATOM 814 O O . GLU A 1 104 ? -4.520 -16.432 17.875 1.00 91.88 104 GLU A O 1
ATOM 819 N N . ARG A 1 105 ? -4.822 -14.427 16.924 1.00 91.25 105 ARG A N 1
ATOM 820 C CA . ARG A 1 105 ? -5.224 -14.932 15.610 1.00 91.25 105 ARG A CA 1
ATOM 821 C C . ARG A 1 105 ? -4.016 -15.040 14.681 1.00 91.25 105 ARG A C 1
ATOM 823 O O . ARG A 1 105 ? -3.090 -14.239 14.722 1.00 91.25 105 ARG A O 1
ATOM 830 N N . LYS A 1 106 ? -4.069 -15.983 13.736 1.00 92.75 106 LYS A N 1
ATOM 831 C CA . LYS A 1 106 ? -3.019 -16.157 12.708 1.00 92.75 106 LYS A CA 1
ATOM 832 C C . LYS A 1 106 ? -2.996 -15.041 11.648 1.00 92.75 106 LYS A C 1
ATOM 834 O O . LYS A 1 106 ? -1.982 -14.858 10.981 1.00 92.75 106 LYS A O 1
ATOM 839 N N . ALA A 1 107 ? -4.098 -14.306 11.479 1.00 91.81 107 ALA A N 1
ATOM 840 C CA . ALA A 1 107 ? -4.252 -13.302 10.422 1.00 91.81 107 ALA A CA 1
ATOM 841 C C . ALA A 1 107 ? -3.233 -12.143 10.502 1.00 91.81 107 ALA A C 1
ATOM 843 O O . ALA A 1 107 ? -2.596 -11.868 9.485 1.00 91.81 107 ALA A O 1
ATOM 844 N N . PRO A 1 108 ? -2.996 -11.497 11.664 1.00 94.12 108 PRO A N 1
ATOM 845 C CA . PRO A 1 108 ? -1.939 -10.489 11.798 1.00 94.12 108 PRO A CA 1
ATOM 846 C C . PRO A 1 108 ? -0.538 -11.001 11.477 1.00 94.12 108 PRO A C 1
ATOM 848 O O . PRO A 1 108 ? 0.204 -10.333 10.766 1.00 94.12 108 PRO A O 1
ATOM 851 N N . TRP A 1 109 ? -0.179 -12.207 11.920 1.00 94.69 109 TRP A N 1
ATOM 852 C CA . TRP A 1 109 ? 1.124 -12.794 11.595 1.00 94.69 109 TRP A CA 1
ATOM 853 C C . TRP A 1 109 ? 1.314 -12.967 10.088 1.00 94.69 109 TRP A C 1
ATOM 855 O O . TRP A 1 109 ? 2.357 -12.600 9.547 1.00 94.69 109 TRP A O 1
ATOM 865 N N . LEU A 1 110 ? 0.279 -13.460 9.398 1.00 94.06 110 LEU A N 1
ATOM 866 C CA . LEU A 1 110 ? 0.291 -13.578 7.943 1.00 94.06 110 LEU A CA 1
ATOM 867 C C . LEU A 1 110 ? 0.385 -12.205 7.264 1.00 94.06 110 LEU A C 1
ATOM 869 O O . LEU A 1 110 ? 1.132 -12.057 6.301 1.00 94.06 110 LEU A O 1
ATOM 873 N N . TRP A 1 111 ? -0.319 -11.197 7.782 1.00 95.06 111 TRP A N 1
ATOM 874 C CA . TRP A 1 111 ? -0.244 -9.818 7.299 1.00 95.06 111 TRP A CA 1
ATOM 875 C C . TRP A 1 111 ? 1.183 -9.267 7.363 1.00 95.06 111 TRP A C 1
ATOM 877 O O . TRP A 1 111 ? 1.730 -8.854 6.340 1.00 95.06 111 TRP A O 1
ATOM 887 N N . PHE A 1 112 ? 1.826 -9.327 8.533 1.00 95.94 112 PHE A N 1
ATOM 888 C CA . PHE A 1 112 ? 3.206 -8.865 8.690 1.00 95.94 112 PHE A CA 1
ATOM 889 C C . PHE A 1 112 ? 4.172 -9.648 7.802 1.00 95.94 112 PHE A C 1
ATOM 891 O O . PHE A 1 112 ? 5.003 -9.033 7.138 1.00 95.94 112 PHE A O 1
ATOM 898 N N . LEU A 1 113 ? 4.033 -10.975 7.725 1.00 95.69 113 LEU A N 1
ATOM 899 C CA . LEU A 1 113 ? 4.860 -11.810 6.856 1.00 95.69 113 LEU A CA 1
ATOM 900 C C . LEU A 1 113 ? 4.754 -11.374 5.390 1.00 95.69 113 LEU A C 1
ATOM 902 O O . LEU A 1 113 ? 5.776 -11.144 4.748 1.00 95.69 113 LEU A O 1
ATOM 906 N N . VAL A 1 114 ? 3.534 -11.229 4.868 1.00 94.75 114 VAL A N 1
ATOM 907 C CA . VAL A 1 114 ? 3.285 -10.843 3.471 1.00 94.75 114 VAL A CA 1
ATOM 908 C C . VAL A 1 114 ? 3.851 -9.459 3.175 1.00 94.75 114 VAL A C 1
ATOM 910 O O . VAL A 1 114 ? 4.553 -9.285 2.176 1.00 94.75 114 VAL A O 1
ATOM 913 N N . TYR A 1 115 ? 3.578 -8.473 4.029 1.00 95.38 115 TYR A N 1
ATOM 914 C CA . TYR A 1 115 ? 4.017 -7.101 3.792 1.00 95.38 115 TYR A CA 1
ATOM 915 C C . TYR A 1 115 ? 5.536 -6.953 3.927 1.00 95.38 115 TYR A C 1
ATOM 917 O O . TYR A 1 115 ? 6.169 -6.397 3.032 1.00 95.38 115 TYR A O 1
ATOM 925 N N . LEU A 1 116 ? 6.151 -7.527 4.964 1.00 96.81 116 LEU A N 1
ATOM 926 C CA . LEU A 1 116 ? 7.605 -7.482 5.151 1.00 96.81 116 LEU A CA 1
ATOM 927 C C . LEU A 1 116 ? 8.355 -8.246 4.060 1.00 96.81 116 LEU A C 1
ATOM 929 O O . LEU A 1 116 ? 9.351 -7.745 3.536 1.00 96.81 116 LEU A O 1
ATOM 933 N N . ALA A 1 117 ? 7.868 -9.429 3.675 1.00 95.56 117 ALA A N 1
ATOM 934 C CA . ALA A 1 117 ? 8.438 -10.173 2.557 1.00 95.56 117 ALA A CA 1
ATOM 935 C C . ALA A 1 117 ? 8.325 -9.367 1.257 1.00 95.56 117 ALA A C 1
ATOM 937 O O . ALA A 1 117 ? 9.286 -9.304 0.491 1.00 95.56 117 ALA A O 1
ATOM 938 N N . SER A 1 118 ? 7.198 -8.688 1.030 1.00 94.62 118 SER A N 1
ATOM 939 C CA . SER A 1 118 ? 7.006 -7.846 -0.154 1.00 94.62 118 SER A CA 1
ATOM 940 C C . SER A 1 118 ? 7.960 -6.651 -0.185 1.00 94.62 118 SER A C 1
ATOM 942 O O . SER A 1 118 ? 8.534 -6.369 -1.241 1.00 94.62 118 SER A O 1
ATOM 944 N N . VAL A 1 119 ? 8.202 -6.001 0.960 1.00 96.00 119 VAL A N 1
ATOM 945 C CA . VAL A 1 119 ? 9.211 -4.938 1.103 1.00 96.00 119 VAL A CA 1
ATOM 946 C C . VAL A 1 119 ? 10.606 -5.479 0.802 1.00 96.00 119 VAL A C 1
ATOM 948 O O . VAL A 1 119 ? 11.328 -4.896 -0.009 1.00 96.00 119 VAL A O 1
ATOM 951 N N . ALA A 1 120 ? 10.981 -6.606 1.409 1.00 95.25 120 ALA A N 1
ATOM 952 C CA . ALA A 1 120 ? 12.301 -7.206 1.250 1.00 95.25 120 ALA A CA 1
ATOM 953 C C . ALA A 1 120 ? 12.563 -7.634 -0.200 1.00 95.25 120 ALA A C 1
ATOM 955 O O . ALA A 1 120 ? 13.589 -7.272 -0.776 1.00 95.25 120 ALA A O 1
ATOM 956 N N . VAL A 1 121 ? 11.620 -8.350 -0.820 1.00 93.50 121 VAL A N 1
ATOM 957 C CA . VAL A 1 121 ? 11.730 -8.812 -2.209 1.00 93.50 121 VAL A CA 1
ATOM 958 C C . VAL A 1 121 ? 11.779 -7.618 -3.160 1.00 93.50 121 VAL A C 1
ATOM 960 O O . VAL A 1 121 ? 12.708 -7.514 -3.965 1.00 93.50 121 VAL A O 1
ATOM 963 N N . SER A 1 122 ? 10.839 -6.678 -3.045 1.00 91.75 122 SER A N 1
ATOM 964 C CA . SER A 1 122 ? 10.787 -5.516 -3.940 1.00 91.75 122 SER A CA 1
ATOM 965 C C . SER A 1 122 ? 12.022 -4.628 -3.788 1.00 91.75 122 SER A C 1
ATOM 967 O O . SER A 1 122 ? 12.626 -4.236 -4.788 1.00 91.75 122 SER A O 1
ATOM 969 N N . GLY A 1 123 ? 12.461 -4.377 -2.552 1.00 90.88 123 GLY A N 1
ATOM 970 C CA . GLY A 1 123 ? 13.675 -3.622 -2.247 1.00 90.88 123 GLY A CA 1
ATOM 971 C C . GLY A 1 123 ? 14.935 -4.297 -2.787 1.00 90.88 123 GLY A C 1
ATOM 972 O O . GLY A 1 123 ? 15.755 -3.643 -3.431 1.00 90.88 123 GLY A O 1
ATOM 973 N N . LEU A 1 124 ? 15.064 -5.617 -2.620 1.00 91.94 124 LEU A N 1
ATOM 974 C CA . LEU A 1 124 ? 16.191 -6.397 -3.131 1.00 91.94 124 LEU A CA 1
ATOM 975 C C . LEU A 1 124 ? 16.281 -6.341 -4.658 1.00 91.94 124 LEU A C 1
ATOM 977 O O . LEU A 1 124 ? 17.368 -6.148 -5.205 1.00 91.94 124 LEU A O 1
ATOM 981 N N . PHE A 1 125 ? 15.155 -6.475 -5.362 1.00 87.88 125 PHE A N 1
ATOM 982 C CA . PHE A 1 125 ? 15.130 -6.368 -6.821 1.00 87.88 125 PHE A CA 1
ATOM 983 C C . PHE A 1 125 ? 15.428 -4.950 -7.305 1.00 87.88 125 PHE A C 1
ATOM 985 O O . PHE A 1 125 ? 16.166 -4.795 -8.278 1.00 87.88 125 PHE A O 1
ATOM 992 N N . LEU A 1 126 ? 14.923 -3.916 -6.629 1.00 86.88 126 LEU A N 1
ATOM 993 C CA . LEU A 1 126 ? 15.253 -2.524 -6.949 1.00 86.88 126 LEU A CA 1
ATOM 994 C C . LEU A 1 126 ? 16.734 -2.216 -6.705 1.00 86.88 126 LEU A C 1
ATOM 996 O O . LEU A 1 126 ? 17.355 -1.532 -7.521 1.00 86.88 126 LEU A O 1
ATOM 1000 N N . TRP A 1 127 ? 17.311 -2.756 -5.631 1.00 86.31 127 TRP A N 1
ATOM 1001 C CA . TRP A 1 127 ? 18.730 -2.624 -5.317 1.00 86.31 127 TRP A CA 1
ATOM 1002 C C . TRP A 1 127 ? 19.614 -3.361 -6.325 1.00 86.31 127 TRP A C 1
ATOM 1004 O O . TRP A 1 127 ? 20.597 -2.794 -6.796 1.00 86.31 127 TRP A O 1
ATOM 1014 N N . ARG A 1 128 ? 19.256 -4.594 -6.712 1.00 85.06 128 ARG A N 1
ATOM 1015 C CA . ARG A 1 128 ? 20.006 -5.370 -7.716 1.00 85.06 128 ARG A CA 1
ATOM 1016 C C . ARG A 1 128 ? 19.888 -4.797 -9.117 1.00 85.06 128 ARG A C 1
ATOM 1018 O O . ARG A 1 128 ? 20.851 -4.832 -9.875 1.00 85.06 128 ARG A O 1
ATOM 1025 N N . ALA A 1 129 ? 18.741 -4.234 -9.467 1.00 75.25 129 ALA A N 1
ATOM 1026 C CA . ALA A 1 129 ? 18.505 -3.667 -10.783 1.00 75.25 129 ALA A CA 1
ATOM 1027 C C . ALA A 1 129 ? 19.130 -2.271 -10.967 1.00 75.25 129 ALA A C 1
ATOM 1029 O O . ALA A 1 129 ? 18.517 -1.453 -11.658 1.00 75.25 129 ALA A O 1
ATOM 1030 N N . LYS A 1 130 ? 20.304 -1.971 -10.366 1.00 62.31 130 LYS A N 1
ATOM 1031 C CA . LYS A 1 130 ? 21.006 -0.672 -10.473 1.00 62.31 130 LYS A CA 1
ATOM 1032 C C . LYS A 1 130 ? 20.983 -0.177 -11.932 1.00 62.31 130 LYS A C 1
ATOM 1034 O O . LYS A 1 130 ? 21.677 -0.678 -12.803 1.00 62.31 130 LYS A O 1
ATOM 1039 N N . ALA A 1 131 ? 20.062 0.764 -12.146 1.00 59.62 131 ALA A N 1
ATOM 1040 C CA . ALA A 1 131 ? 19.497 1.320 -13.378 1.00 59.62 131 ALA A CA 1
ATOM 1041 C C . ALA A 1 131 ? 19.998 0.825 -14.762 1.00 59.62 131 ALA A C 1
ATOM 1043 O O . ALA A 1 131 ? 20.846 1.483 -15.364 1.00 59.62 131 ALA A O 1
ATOM 1044 N N . PRO A 1 132 ? 19.305 -0.141 -15.398 1.00 53.00 132 PRO A N 1
ATOM 1045 C CA . PRO A 1 132 ? 19.212 -0.176 -16.855 1.00 53.00 132 PRO A CA 1
ATOM 1046 C C . PRO A 1 132 ? 18.512 1.095 -17.378 1.00 53.00 132 PRO A C 1
ATOM 1048 O O . PRO A 1 132 ? 17.630 1.636 -16.679 1.00 53.00 132 PRO A O 1
ATOM 1051 N N . PRO A 1 133 ? 18.857 1.575 -18.590 1.00 55.91 133 PRO A N 1
ATOM 1052 C CA . PRO A 1 133 ? 18.173 2.694 -19.225 1.00 55.91 133 PRO A CA 1
ATOM 1053 C C . PRO A 1 133 ? 16.667 2.439 -19.276 1.00 55.91 133 PRO A C 1
ATOM 1055 O O . PRO A 1 133 ? 16.214 1.336 -19.577 1.00 55.91 133 PRO A O 1
ATOM 1058 N N . SER A 1 134 ? 15.871 3.463 -18.961 1.00 62.50 134 SER A N 1
ATOM 1059 C CA . SER A 1 134 ? 14.450 3.420 -19.305 1.00 62.50 134 SER A CA 1
ATOM 1060 C C . SER A 1 134 ? 14.358 3.210 -20.809 1.00 62.50 134 SER A C 1
ATOM 1062 O O . SER A 1 134 ? 15.011 3.949 -21.549 1.00 62.50 134 SER A O 1
ATOM 1064 N N . ALA A 1 135 ? 13.521 2.269 -21.251 1.00 66.19 135 ALA A N 1
ATOM 1065 C CA . ALA A 1 135 ? 13.134 2.199 -22.654 1.00 66.19 135 ALA A CA 1
ATOM 1066 C C . ALA A 1 135 ? 12.737 3.608 -23.123 1.00 66.19 135 ALA A C 1
ATOM 1068 O O . ALA A 1 135 ? 12.139 4.365 -22.338 1.00 66.19 135 ALA A O 1
ATOM 1069 N N . LYS A 1 136 ? 13.115 3.974 -24.357 1.00 67.38 136 LYS A N 1
ATOM 1070 C CA . LYS A 1 136 ? 12.810 5.294 -24.926 1.00 67.38 136 LYS A CA 1
ATOM 1071 C C . LYS A 1 136 ? 11.322 5.577 -24.729 1.00 67.38 136 LYS A C 1
ATOM 1073 O O . LYS A 1 136 ? 10.469 4.815 -25.178 1.00 67.38 136 LYS A O 1
ATOM 1078 N N . GLY A 1 137 ? 11.038 6.623 -23.956 1.00 65.69 137 GLY A N 1
ATOM 1079 C CA . GLY A 1 137 ? 9.674 6.975 -23.592 1.00 65.69 137 GLY A CA 1
ATOM 1080 C C . GLY A 1 137 ? 8.903 7.478 -24.805 1.00 65.69 137 GLY A C 1
ATOM 1081 O O . GLY A 1 137 ? 9.479 8.087 -25.705 1.00 65.69 137 GLY A O 1
ATOM 1082 N N . VAL A 1 138 ? 7.591 7.262 -24.797 1.00 71.88 138 VAL A N 1
ATOM 1083 C CA . VAL A 1 138 ? 6.683 7.963 -25.705 1.00 71.88 138 VAL A CA 1
ATOM 1084 C C . VAL A 1 138 ? 6.667 9.440 -25.308 1.00 71.88 138 VAL A C 1
ATOM 1086 O O . VAL A 1 138 ? 6.614 9.774 -24.120 1.00 71.88 138 VAL A O 1
ATOM 1089 N N . THR A 1 139 ? 6.738 10.336 -26.288 1.00 78.25 139 THR A N 1
ATOM 1090 C CA . THR A 1 139 ? 6.555 11.767 -26.056 1.00 78.25 139 THR A CA 1
ATOM 1091 C C . THR A 1 139 ? 5.097 12.023 -25.685 1.00 78.25 139 THR A C 1
ATOM 1093 O O . THR A 1 139 ? 4.184 11.813 -26.477 1.00 78.25 139 THR A O 1
ATOM 1096 N N . LEU A 1 140 ? 4.866 12.451 -24.444 1.00 79.62 140 LEU A N 1
ATOM 1097 C CA . LEU A 1 140 ? 3.532 12.850 -24.003 1.00 79.62 140 LEU A CA 1
ATOM 1098 C C . LEU A 1 140 ? 3.152 14.191 -24.637 1.00 79.62 140 LEU A C 1
ATOM 1100 O O . LEU A 1 140 ? 3.995 15.086 -24.763 1.00 79.62 140 LEU A O 1
ATOM 1104 N N . ASN A 1 141 ? 1.868 14.340 -24.966 1.00 90.38 141 ASN A N 1
ATOM 1105 C CA . ASN A 1 141 ? 1.271 15.630 -25.312 1.00 90.38 141 ASN A CA 1
ATOM 1106 C C . ASN A 1 141 ? 1.639 16.675 -24.227 1.00 90.38 141 ASN A C 1
ATOM 1108 O O . ASN A 1 141 ? 1.597 16.343 -23.036 1.00 90.38 141 ASN A O 1
ATOM 1112 N N . PRO A 1 142 ? 2.000 17.920 -24.597 1.00 89.31 142 PRO A N 1
ATOM 1113 C CA . PRO A 1 142 ? 2.305 18.996 -23.653 1.00 89.31 142 PRO A CA 1
ATOM 1114 C C . PRO A 1 142 ? 1.299 19.166 -22.505 1.00 89.31 142 PRO A C 1
ATOM 1116 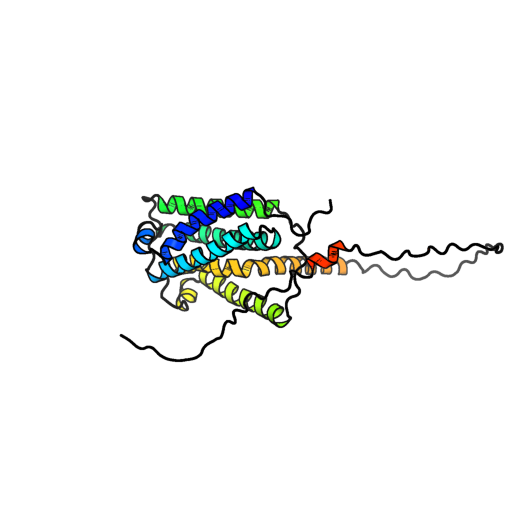O O . PRO A 1 142 ? 1.727 19.417 -21.377 1.00 89.31 142 PRO A O 1
ATOM 1119 N N . VAL A 1 143 ? -0.001 18.976 -22.761 1.00 91.69 143 VAL A N 1
ATOM 1120 C CA . VAL A 1 143 ? -1.057 19.046 -21.736 1.00 91.69 143 VAL A CA 1
ATOM 1121 C C . VAL A 1 143 ? -0.851 17.959 -20.681 1.00 91.69 143 VAL A C 1
ATOM 1123 O O . VAL A 1 143 ? -0.658 18.261 -19.504 1.00 91.69 143 VAL A O 1
ATOM 1126 N N . TRP A 1 144 ? -0.767 16.695 -21.107 1.00 87.75 144 TRP A N 1
ATOM 1127 C CA . TRP A 1 144 ? -0.518 15.552 -20.222 1.00 87.75 144 TRP A CA 1
ATOM 1128 C C . TRP A 1 144 ? 0.822 15.654 -19.487 1.00 87.75 144 TRP A C 1
ATOM 1130 O O . TRP A 1 144 ? 0.936 15.252 -18.330 1.00 87.75 144 TRP A O 1
ATOM 1140 N N . ARG A 1 145 ? 1.835 16.251 -20.125 1.00 85.00 145 ARG A N 1
ATOM 1141 C CA . ARG A 1 145 ? 3.152 16.493 -19.523 1.00 85.00 145 ARG A CA 1
ATOM 1142 C C . ARG A 1 145 ? 3.099 17.467 -18.340 1.00 85.00 145 ARG A C 1
ATOM 1144 O O . ARG A 1 145 ? 3.973 17.381 -17.479 1.00 85.00 145 ARG A O 1
ATOM 1151 N N . ARG A 1 146 ? 2.119 18.377 -18.299 1.00 86.69 146 ARG A N 1
ATOM 1152 C CA . ARG A 1 146 ? 1.898 19.310 -17.181 1.00 86.69 146 ARG A CA 1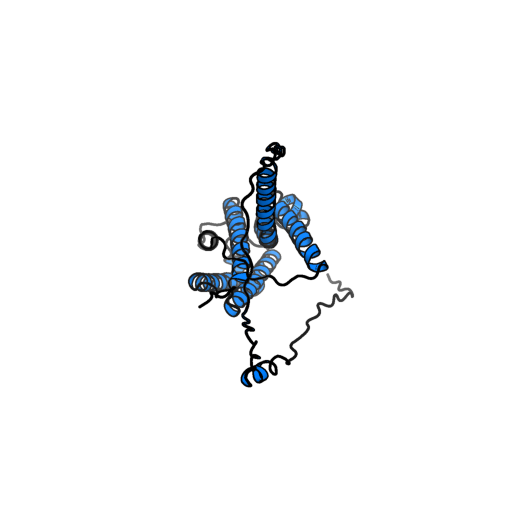
ATOM 1153 C C . ARG A 1 146 ? 0.891 18.771 -16.168 1.00 86.69 146 ARG A C 1
ATOM 1155 O O . ARG A 1 146 ? 1.136 18.903 -14.976 1.00 86.69 146 ARG A O 1
ATOM 1162 N N . TYR A 1 147 ? -0.181 18.138 -16.635 1.00 89.31 147 TYR A N 1
ATOM 1163 C CA . TYR A 1 147 ? -1.244 17.599 -15.787 1.00 89.31 147 TYR A CA 1
ATOM 1164 C C . TYR A 1 147 ? -0.741 16.512 -14.825 1.00 89.31 147 TYR A C 1
ATOM 1166 O O . TYR A 1 147 ? -0.857 16.664 -13.615 1.00 89.31 147 TYR A O 1
ATOM 1174 N N . MET A 1 148 ? -0.078 15.476 -15.350 1.00 87.31 148 MET A N 1
ATOM 1175 C CA . MET A 1 148 ? 0.398 14.325 -14.566 1.00 87.31 148 MET A CA 1
ATOM 1176 C C . MET A 1 148 ? 1.292 14.698 -13.363 1.00 87.31 148 MET A C 1
ATOM 1178 O O . MET A 1 148 ? 1.076 14.156 -12.278 1.00 87.31 148 MET A O 1
ATOM 1182 N N . PRO A 1 149 ? 2.290 15.605 -13.488 1.00 86.25 149 PRO A N 1
ATOM 1183 C CA . PRO A 1 149 ? 3.052 16.064 -12.327 1.00 86.25 149 PRO A CA 1
ATOM 1184 C C . PRO A 1 149 ? 2.206 16.789 -11.286 1.00 86.25 149 PRO A C 1
ATOM 1186 O O . PRO A 1 149 ? 2.439 16.599 -10.097 1.00 86.25 149 PRO A O 1
ATOM 1189 N N . VAL A 1 150 ? 1.283 17.648 -11.725 1.00 90.50 150 VAL A N 1
ATOM 1190 C CA . VAL A 1 150 ? 0.447 18.447 -10.820 1.00 90.50 150 VAL A CA 1
ATOM 1191 C C . VAL A 1 150 ? -0.481 17.530 -10.035 1.00 90.50 150 VAL A C 1
ATOM 1193 O O . VAL A 1 150 ? -0.507 17.604 -8.814 1.00 90.50 150 VAL A O 1
ATOM 1196 N N . GLU A 1 151 ? -1.152 16.604 -10.714 1.00 91.06 151 GLU A N 1
ATOM 1197 C CA . GLU A 1 151 ? -1.975 15.575 -10.080 1.00 91.06 151 GLU A CA 1
ATOM 1198 C C . GLU A 1 151 ? -1.157 14.734 -9.088 1.00 91.06 151 GLU A C 1
ATOM 1200 O O . GLU A 1 151 ? -1.530 14.612 -7.924 1.00 91.06 151 GLU A O 1
ATOM 1205 N N . SER A 1 152 ? 0.015 14.238 -9.506 1.00 89.50 152 SER A N 1
ATOM 1206 C CA . SER A 1 152 ? 0.907 13.463 -8.629 1.00 89.50 152 SER A CA 1
ATOM 1207 C C . SER A 1 152 ? 1.355 14.258 -7.399 1.00 89.50 152 SER A C 1
ATOM 1209 O O . SER A 1 152 ? 1.513 13.684 -6.326 1.00 89.50 152 SER A O 1
ATOM 1211 N N . ALA A 1 153 ? 1.584 15.567 -7.542 1.00 90.88 153 ALA A N 1
ATOM 1212 C CA . ALA A 1 153 ? 1.973 16.436 -6.438 1.00 90.88 153 ALA A CA 1
ATOM 1213 C C . ALA A 1 153 ? 0.808 16.675 -5.472 1.00 90.88 153 ALA A C 1
ATOM 1215 O O . ALA A 1 153 ? 1.007 16.577 -4.267 1.00 90.88 153 ALA A O 1
ATOM 1216 N N . ILE A 1 154 ? -0.399 16.929 -5.984 1.00 93.31 154 ILE A N 1
ATOM 1217 C CA . ILE A 1 154 ? -1.604 17.122 -5.166 1.00 93.31 154 ILE A CA 1
ATOM 1218 C C . ILE A 1 154 ? -1.915 15.846 -4.377 1.00 93.31 154 ILE A C 1
ATOM 1220 O O . ILE A 1 154 ? -2.035 15.896 -3.154 1.00 93.31 154 ILE A O 1
ATOM 1224 N N . LEU A 1 155 ? -1.971 14.694 -5.052 1.00 92.94 155 LEU A N 1
ATOM 1225 C CA . LEU A 1 155 ? -2.221 13.405 -4.404 1.00 92.94 155 LEU A CA 1
ATOM 1226 C C . LEU A 1 155 ? -1.090 13.039 -3.437 1.00 92.94 155 LEU A C 1
ATOM 1228 O O . LEU A 1 155 ? -1.352 12.583 -2.330 1.00 92.94 155 LEU A O 1
ATOM 1232 N N . GLY A 1 156 ? 0.166 13.287 -3.815 1.00 93.62 156 GLY A N 1
ATOM 1233 C CA . GLY A 1 156 ? 1.319 13.063 -2.948 1.00 93.62 156 GLY A CA 1
ATOM 1234 C C . GLY A 1 156 ? 1.266 13.902 -1.671 1.00 93.62 156 GLY A C 1
ATOM 1235 O O . GLY A 1 156 ? 1.466 13.359 -0.589 1.00 93.62 156 GLY A O 1
ATOM 1236 N N . LEU A 1 157 ? 0.945 15.196 -1.774 1.00 94.44 157 LEU A N 1
ATOM 1237 C CA . LEU A 1 157 ? 0.768 16.086 -0.621 1.00 94.44 157 LEU A CA 1
ATOM 1238 C C . LEU A 1 157 ? -0.377 15.619 0.278 1.00 94.44 157 LEU A C 1
ATOM 1240 O O . LEU A 1 157 ? -0.214 15.583 1.496 1.00 94.44 157 LEU A O 1
ATOM 1244 N N . TYR A 1 158 ? -1.497 15.203 -0.314 1.00 95.56 158 TYR A N 1
ATOM 1245 C CA . TYR A 1 158 ? -2.615 14.637 0.435 1.00 95.56 158 TYR A CA 1
ATOM 1246 C C . TYR A 1 158 ? -2.218 13.346 1.167 1.00 95.56 158 TYR A C 1
ATOM 1248 O O . TYR A 1 158 ? -2.510 13.189 2.350 1.00 95.56 158 TYR A O 1
ATOM 1256 N N . GLY A 1 159 ? -1.466 12.463 0.506 1.00 95.56 159 GLY A N 1
ATOM 1257 C CA . GLY A 1 159 ? -0.898 11.260 1.111 1.00 95.56 159 GLY A CA 1
ATOM 1258 C C . GLY A 1 159 ? 0.050 11.568 2.273 1.00 95.56 159 GLY A C 1
ATOM 1259 O O . GLY A 1 159 ? -0.090 10.987 3.343 1.00 95.56 159 GLY A O 1
ATOM 1260 N N . VAL A 1 160 ? 0.975 12.524 2.125 1.00 96.38 160 VAL A N 1
ATOM 1261 C CA . VAL A 1 160 ? 1.840 12.959 3.241 1.00 96.38 160 VAL A CA 1
ATOM 1262 C C . VAL A 1 160 ? 0.996 13.494 4.402 1.00 96.38 160 VAL A C 1
ATOM 1264 O O . VAL A 1 160 ? 1.261 13.157 5.556 1.00 96.38 160 VAL A O 1
ATOM 1267 N N . GLY A 1 161 ? -0.041 14.279 4.099 1.00 96.31 161 GLY A N 1
ATOM 1268 C CA . GLY A 1 161 ? -0.990 14.790 5.083 1.00 96.31 161 GLY A CA 1
ATOM 1269 C C . GLY A 1 161 ? -1.693 13.678 5.860 1.00 96.31 161 GLY A C 1
ATOM 1270 O O . GLY A 1 161 ? -1.702 13.711 7.086 1.00 96.31 161 GLY A O 1
ATOM 1271 N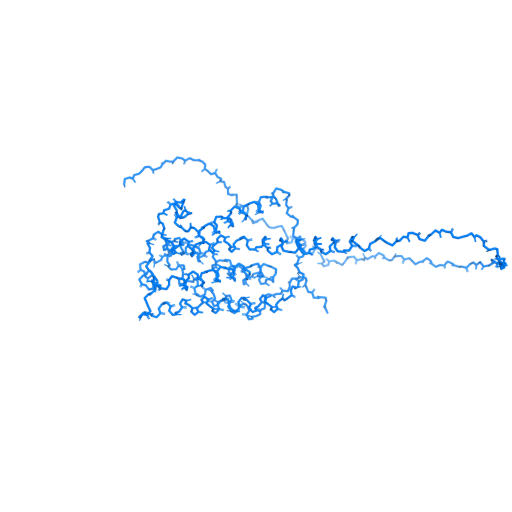 N . LEU A 1 162 ? -2.203 12.653 5.174 1.00 96.44 162 LEU A N 1
ATOM 1272 C CA . LEU A 1 162 ? -2.827 11.483 5.805 1.00 96.44 162 LEU A CA 1
ATOM 1273 C C . LEU A 1 162 ? -1.852 10.663 6.656 1.00 96.44 162 LEU A C 1
ATOM 1275 O O . LEU A 1 162 ? -2.260 10.080 7.655 1.00 96.44 162 LEU A O 1
ATOM 1279 N N . LEU A 1 163 ? -0.574 10.607 6.278 1.00 96.00 163 LEU A N 1
ATOM 1280 C CA . LEU A 1 163 ? 0.429 9.847 7.020 1.00 96.00 163 LEU A CA 1
ATOM 1281 C C . LEU A 1 163 ? 0.862 10.559 8.313 1.00 96.00 163 LEU A C 1
ATOM 1283 O O . LEU A 1 163 ? 0.971 9.919 9.360 1.00 96.00 163 LEU A O 1
ATOM 1287 N N . LEU A 1 164 ? 1.111 11.872 8.241 1.00 96.75 164 LEU A N 1
ATOM 1288 C CA . LEU A 1 164 ? 1.666 12.666 9.347 1.00 96.75 164 LEU A CA 1
ATOM 1289 C C . LEU A 1 164 ? 0.595 13.317 10.231 1.00 96.75 164 LEU A C 1
ATOM 1291 O O . LEU A 1 164 ? 0.780 13.427 11.439 1.00 96.75 164 LEU A O 1
ATOM 1295 N N . PHE A 1 165 ? -0.527 13.729 9.642 1.00 96.75 165 PHE A N 1
ATOM 1296 C CA . PHE A 1 165 ? -1.631 14.419 10.315 1.00 96.75 165 PHE A CA 1
ATOM 1297 C C . PHE A 1 165 ? -2.969 13.713 10.020 1.00 96.75 165 PHE A C 1
ATOM 1299 O O . PHE A 1 165 ? -3.886 14.316 9.447 1.00 96.75 165 PHE A O 1
ATOM 1306 N N . PRO A 1 166 ? -3.104 12.426 10.399 1.00 96.06 166 PRO A N 1
ATOM 1307 C CA . PRO A 1 166 ? -4.204 11.573 9.955 1.00 96.06 166 PRO A CA 1
ATOM 1308 C C . PRO A 1 166 ? -5.589 12.073 10.376 1.00 96.06 166 PRO A C 1
ATOM 1310 O O . PRO A 1 166 ? -6.536 11.940 9.610 1.00 96.06 166 PRO A O 1
ATOM 1313 N N . LEU A 1 167 ? -5.718 12.690 11.555 1.00 94.56 167 LEU A N 1
ATOM 1314 C CA . LEU A 1 167 ? -6.999 13.217 12.041 1.00 94.56 167 LEU A CA 1
ATOM 1315 C C . LEU A 1 167 ? -7.464 14.431 11.217 1.00 94.56 167 LEU A C 1
ATOM 1317 O O . LEU A 1 167 ? -8.636 14.531 10.861 1.00 94.56 167 LEU A O 1
ATOM 1321 N N . THR A 1 168 ? -6.540 15.325 10.853 1.00 95.00 168 THR A N 1
ATOM 1322 C CA . THR A 1 168 ? -6.847 16.526 10.065 1.00 95.00 168 THR A CA 1
ATOM 1323 C C . THR A 1 168 ? -7.221 16.167 8.633 1.00 95.00 168 THR A C 1
ATOM 1325 O O . THR A 1 168 ? -8.271 16.572 8.145 1.00 95.00 168 THR A O 1
ATOM 1328 N N . PHE A 1 169 ? -6.391 15.379 7.947 1.00 95.19 169 PHE A N 1
ATOM 1329 C CA . PHE A 1 169 ? -6.630 15.035 6.541 1.00 95.19 169 PHE A CA 1
ATOM 1330 C C . PHE A 1 169 ? -7.702 13.953 6.370 1.00 95.19 169 PHE A C 1
ATOM 1332 O O . PHE A 1 169 ? -8.395 13.940 5.350 1.00 95.19 169 PHE A O 1
ATOM 1339 N N . GLY A 1 170 ? -7.886 13.095 7.378 1.00 94.00 170 GLY A N 1
ATOM 1340 C CA . GLY A 1 170 ? -8.981 12.131 7.443 1.00 94.00 170 GLY A CA 1
ATOM 1341 C C . GLY A 1 170 ? -10.353 12.787 7.601 1.00 94.00 170 GLY A C 1
ATOM 1342 O O . GLY A 1 170 ? -11.337 12.218 7.148 1.00 94.00 170 GLY A O 1
ATOM 1343 N N . SER A 1 171 ? -10.432 14.011 8.140 1.00 93.38 171 SER A N 1
ATOM 1344 C CA . SER A 1 171 ? -11.700 14.760 8.218 1.00 93.38 171 SER A CA 1
ATOM 1345 C C . SER A 1 171 ? -12.268 15.169 6.851 1.00 93.38 171 SER A C 1
ATOM 1347 O O . SER A 1 171 ? -13.471 15.366 6.720 1.00 93.38 171 SER A O 1
ATOM 1349 N N . ILE A 1 172 ? -11.408 15.270 5.830 1.00 94.00 172 ILE A N 1
ATOM 1350 C CA . ILE A 1 172 ? -11.778 15.615 4.444 1.00 94.00 172 ILE A CA 1
ATOM 1351 C C . ILE A 1 172 ? -12.178 14.353 3.659 1.00 94.00 172 ILE A C 1
ATOM 1353 O O . ILE A 1 172 ? -12.691 14.432 2.543 1.00 94.00 172 ILE A O 1
ATOM 1357 N N . TRP A 1 173 ? -11.924 13.168 4.220 1.00 92.31 173 TRP A N 1
ATOM 1358 C CA . TRP A 1 173 ? -12.262 11.909 3.577 1.00 92.31 173 TRP A CA 1
ATOM 1359 C C . TRP A 1 173 ? -13.786 11.809 3.374 1.00 92.31 173 TRP A C 1
ATOM 1361 O O . TRP A 1 173 ? -14.536 12.264 4.238 1.00 92.31 173 TRP A O 1
ATOM 1371 N N . PRO A 1 174 ? -14.290 11.203 2.278 1.00 92.12 174 PRO A N 1
ATOM 1372 C CA . PRO A 1 174 ? -15.725 11.254 1.976 1.00 92.12 174 PRO A CA 1
ATOM 1373 C C . PRO A 1 174 ? -16.618 10.518 2.993 1.00 92.12 174 PRO A C 1
ATOM 1375 O O . PRO A 1 174 ? -17.839 10.636 2.945 1.00 92.12 174 PRO A O 1
ATOM 1378 N N . TRP A 1 175 ? -16.022 9.746 3.903 1.00 93.69 175 TRP A N 1
ATOM 1379 C CA . TRP A 1 175 ? -16.678 9.111 5.043 1.00 93.69 175 TRP A CA 1
ATOM 1380 C C . TRP A 1 175 ? -15.715 9.062 6.242 1.00 93.69 175 TRP A C 1
ATOM 1382 O O . TRP A 1 175 ? -14.502 9.173 6.052 1.00 93.69 175 TRP A O 1
ATOM 1392 N N . PRO A 1 176 ? -16.212 8.853 7.475 1.00 91.31 176 PRO A N 1
ATOM 1393 C CA . PRO A 1 176 ? -15.362 8.817 8.659 1.00 91.31 176 PRO A CA 1
ATOM 1394 C C . PRO A 1 176 ? -14.331 7.685 8.605 1.00 91.31 176 PRO A C 1
ATOM 1396 O O . PRO A 1 176 ? -14.677 6.513 8.417 1.00 91.31 176 PRO A O 1
ATOM 1399 N N . ILE A 1 177 ? -13.067 8.038 8.824 1.00 94.00 177 ILE A N 1
ATOM 1400 C CA . ILE A 1 177 ? -11.954 7.100 8.975 1.00 94.00 177 ILE A CA 1
ATOM 1401 C C . ILE A 1 177 ? -11.170 7.433 10.243 1.00 94.00 177 ILE A C 1
ATOM 1403 O O . ILE A 1 177 ? -11.044 8.597 10.620 1.00 94.00 177 ILE A O 1
ATOM 1407 N N . ASP A 1 178 ? -10.659 6.402 10.913 1.00 93.19 178 ASP A N 1
ATOM 1408 C CA . ASP A 1 178 ? -9.774 6.583 12.062 1.00 93.19 178 ASP A CA 1
ATOM 1409 C C . ASP A 1 178 ? -8.335 6.899 11.618 1.00 93.19 178 ASP A C 1
ATOM 1411 O O . ASP A 1 178 ? -7.987 6.869 10.430 1.00 93.19 178 ASP A O 1
ATOM 1415 N N . ALA A 1 179 ? -7.483 7.204 12.599 1.00 94.94 179 ALA A N 1
ATOM 1416 C CA . ALA A 1 179 ? -6.098 7.565 12.336 1.00 94.94 179 ALA A CA 1
ATOM 1417 C C . ALA A 1 179 ? -5.306 6.443 11.645 1.00 94.94 179 ALA A C 1
ATOM 1419 O O . ALA A 1 179 ? -4.484 6.715 10.768 1.00 94.94 179 ALA A O 1
ATOM 1420 N N . PHE A 1 180 ? -5.569 5.188 12.009 1.00 95.25 180 PHE A N 1
ATOM 1421 C CA . PHE A 1 180 ? -4.862 4.037 11.463 1.00 95.25 180 PHE A CA 1
ATOM 1422 C C . PHE A 1 180 ? -5.209 3.813 9.986 1.00 95.25 180 PHE A C 1
ATOM 1424 O O . PHE A 1 180 ? -4.312 3.696 9.150 1.00 95.25 180 PHE A O 1
ATOM 1431 N N . HIS A 1 181 ? -6.494 3.828 9.632 1.00 95.06 181 HIS A N 1
ATOM 1432 C CA . HIS A 1 181 ? -6.948 3.703 8.249 1.00 95.06 181 HIS A CA 1
ATOM 1433 C C . HIS A 1 181 ? -6.447 4.871 7.394 1.00 95.06 181 HIS A C 1
ATOM 1435 O O . HIS A 1 181 ? -5.984 4.634 6.282 1.00 95.06 181 HIS A O 1
ATOM 1441 N N . ALA A 1 182 ? -6.445 6.105 7.913 1.00 96.19 182 ALA A N 1
ATOM 1442 C CA . ALA A 1 182 ? -5.860 7.255 7.220 1.00 96.19 182 ALA A CA 1
ATOM 1443 C C . ALA A 1 182 ? -4.375 7.025 6.879 1.00 96.19 182 ALA A C 1
ATOM 1445 O O . ALA A 1 182 ? -3.967 7.195 5.727 1.00 96.19 182 ALA A O 1
ATOM 1446 N N . GLN A 1 183 ? -3.579 6.548 7.839 1.00 96.69 183 GLN A N 1
ATOM 1447 C CA . GLN A 1 183 ? -2.166 6.229 7.618 1.00 96.69 183 GLN A CA 1
ATOM 1448 C C . GLN A 1 183 ? -1.968 5.080 6.623 1.00 96.69 183 GLN A C 1
ATOM 1450 O O . GLN A 1 183 ? -1.107 5.174 5.751 1.00 96.69 183 GLN A O 1
ATOM 1455 N N . VAL A 1 184 ? -2.770 4.017 6.691 1.00 95.56 184 VAL A N 1
ATOM 1456 C CA . VAL A 1 184 ? -2.700 2.908 5.724 1.00 95.56 184 VAL A CA 1
ATOM 1457 C C . VAL A 1 184 ? -3.092 3.380 4.320 1.00 95.56 184 VAL A C 1
ATOM 1459 O O . VAL A 1 184 ? -2.406 3.063 3.349 1.00 95.56 184 VAL A O 1
ATOM 1462 N N . TYR A 1 185 ? -4.148 4.186 4.187 1.00 95.31 185 TYR A N 1
ATOM 1463 C CA . TYR A 1 185 ? -4.628 4.689 2.895 1.00 95.31 185 TYR A CA 1
ATOM 1464 C C . TYR A 1 185 ? -3.698 5.736 2.285 1.00 95.31 185 TYR A C 1
ATOM 1466 O O . TYR A 1 185 ? -3.631 5.849 1.061 1.00 95.31 185 TYR A O 1
ATOM 1474 N N . SER A 1 186 ? -2.909 6.442 3.101 1.00 96.19 186 SER A N 1
ATOM 1475 C CA . SER A 1 186 ? -1.860 7.347 2.618 1.00 96.19 186 SER A CA 1
ATOM 1476 C C . SER A 1 186 ? -0.910 6.670 1.622 1.00 96.19 186 SER A C 1
ATOM 1478 O O . SER A 1 186 ? -0.486 7.284 0.638 1.00 96.19 186 SER A O 1
ATOM 1480 N N . ALA A 1 187 ? -0.637 5.376 1.832 1.00 95.69 187 ALA A N 1
ATOM 1481 C CA . ALA A 1 187 ? 0.251 4.576 1.005 1.00 95.69 187 ALA A CA 1
ATOM 1482 C C . ALA A 1 187 ? -0.230 4.492 -0.450 1.00 95.69 187 ALA A C 1
ATOM 1484 O O . ALA A 1 187 ? 0.598 4.451 -1.356 1.00 95.69 187 ALA A O 1
ATOM 1485 N N . ILE A 1 188 ? -1.547 4.515 -0.686 1.00 94.06 188 ILE A N 1
ATOM 1486 C CA . ILE A 1 188 ? -2.156 4.466 -2.024 1.00 94.06 188 ILE A CA 1
ATOM 1487 C C . ILE A 1 188 ? -1.739 5.700 -2.834 1.00 94.06 188 ILE A C 1
ATOM 1489 O O . ILE A 1 188 ? -1.269 5.587 -3.969 1.00 94.06 188 ILE A O 1
ATOM 1493 N N . PHE A 1 189 ? -1.842 6.882 -2.226 1.00 93.69 189 PHE A N 1
ATOM 1494 C CA . PHE A 1 189 ? -1.496 8.146 -2.875 1.00 93.69 189 PHE A CA 1
ATOM 1495 C C . PHE A 1 189 ? 0.018 8.335 -3.005 1.00 93.69 189 PHE A C 1
ATOM 1497 O O . PHE A 1 189 ? 0.515 8.752 -4.055 1.00 93.69 189 PHE A O 1
ATOM 1504 N N . LEU A 1 190 ? 0.770 7.982 -1.959 1.00 93.81 190 LEU A N 1
ATOM 1505 C CA . LEU A 1 190 ? 2.228 8.104 -1.940 1.00 93.81 190 LEU A CA 1
ATOM 1506 C C . LEU A 1 190 ? 2.906 7.137 -2.908 1.00 93.81 190 LEU A C 1
ATOM 1508 O O . LEU A 1 190 ? 3.889 7.513 -3.554 1.00 93.81 190 LEU A O 1
ATOM 1512 N N . ALA A 1 191 ? 2.362 5.928 -3.065 1.00 90.56 191 ALA A N 1
ATOM 1513 C CA . ALA A 1 191 ? 2.798 5.006 -4.099 1.00 90.56 191 ALA A CA 1
ATOM 1514 C C . ALA A 1 191 ? 2.668 5.679 -5.466 1.00 90.56 191 ALA A C 1
ATOM 1516 O O . ALA A 1 191 ? 3.693 5.866 -6.116 1.00 90.56 191 ALA A O 1
ATOM 1517 N N . GLY A 1 192 ? 1.478 6.167 -5.841 1.00 82.25 192 GLY A N 1
ATOM 1518 C CA . GLY A 1 192 ? 1.240 6.859 -7.118 1.00 82.25 192 GLY A CA 1
ATOM 1519 C C . GLY A 1 192 ? 2.198 8.030 -7.398 1.00 82.25 192 GLY A C 1
ATOM 1520 O O . GLY A 1 192 ? 2.668 8.199 -8.526 1.00 82.25 192 GLY A O 1
ATOM 1521 N N . ALA A 1 193 ? 2.581 8.788 -6.367 1.00 82.50 193 ALA A N 1
ATOM 1522 C CA . ALA A 1 193 ? 3.506 9.918 -6.481 1.00 82.50 193 ALA A CA 1
ATOM 1523 C C . ALA A 1 193 ? 4.997 9.523 -6.641 1.00 82.50 193 ALA A C 1
ATOM 1525 O O . ALA A 1 193 ? 5.821 10.325 -7.105 1.00 82.50 193 ALA A O 1
ATOM 1526 N N . GLY A 1 194 ? 5.383 8.284 -6.310 1.00 65.69 194 GLY A N 1
ATOM 1527 C CA . GLY A 1 194 ? 6.780 7.844 -6.175 1.00 65.69 194 GLY A CA 1
ATOM 1528 C C . GLY A 1 194 ? 7.664 7.988 -7.425 1.00 65.69 194 GLY A C 1
ATOM 1529 O O . GLY A 1 194 ? 8.892 8.120 -7.332 1.00 65.69 194 GLY A O 1
ATOM 1530 N N . ARG A 1 195 ? 7.078 8.037 -8.631 1.00 62.03 195 ARG A N 1
ATOM 1531 C CA . ARG A 1 195 ? 7.846 8.254 -9.874 1.00 62.03 195 ARG A CA 1
ATOM 1532 C C . ARG A 1 195 ? 8.374 9.680 -10.034 1.00 62.03 195 ARG A C 1
ATOM 1534 O O . ARG A 1 195 ? 9.352 9.864 -10.762 1.00 62.03 195 ARG A O 1
ATOM 1541 N N . TYR A 1 196 ? 7.766 10.671 -9.386 1.00 58.47 196 TYR A N 1
ATOM 1542 C CA . TYR A 1 196 ? 8.225 12.060 -9.456 1.00 58.47 196 TYR A CA 1
ATOM 1543 C C . TYR A 1 196 ? 9.342 12.353 -8.454 1.00 58.47 196 TYR A C 1
ATOM 1545 O O . TYR A 1 196 ? 10.329 12.987 -8.832 1.00 58.47 196 TYR A O 1
ATOM 1553 N N . ILE A 1 197 ? 9.268 11.789 -7.245 1.00 50.09 197 ILE A N 1
ATOM 1554 C CA . ILE A 1 197 ? 10.294 11.940 -6.197 1.00 50.09 197 ILE A CA 1
ATOM 1555 C C . ILE A 1 197 ? 11.667 11.465 -6.710 1.00 50.09 197 ILE A C 1
ATOM 1557 O O . ILE A 1 197 ? 12.655 12.194 -6.645 1.00 50.09 197 ILE A O 1
ATOM 1561 N N . SER A 1 198 ? 11.713 10.307 -7.378 1.00 46.66 198 SER A N 1
ATOM 1562 C CA . SER A 1 198 ? 12.956 9.762 -7.958 1.00 46.66 198 SER A CA 1
ATOM 1563 C C . SER A 1 198 ? 13.516 10.546 -9.161 1.00 46.66 198 SER A C 1
ATOM 1565 O O . SER A 1 198 ? 14.674 10.357 -9.549 1.00 46.66 198 SER A O 1
ATOM 1567 N N . ARG A 1 199 ? 12.720 11.428 -9.784 1.00 52.19 199 ARG A N 1
ATOM 1568 C CA . ARG A 1 199 ? 13.167 12.319 -10.873 1.00 52.19 199 ARG A CA 1
ATOM 1569 C C . ARG A 1 199 ? 13.703 13.651 -10.355 1.00 52.19 199 ARG A C 1
ATOM 1571 O O . ARG A 1 199 ? 14.591 14.207 -11.005 1.00 52.19 199 ARG A O 1
ATOM 1578 N N . LEU A 1 200 ? 13.182 14.148 -9.233 1.00 48.03 200 LEU A N 1
ATOM 1579 C CA . LEU A 1 200 ? 13.638 15.387 -8.598 1.00 48.03 200 LEU A CA 1
ATOM 1580 C C . LEU A 1 200 ? 15.051 15.228 -8.041 1.00 48.03 200 LEU A C 1
ATOM 1582 O O . LEU A 1 200 ? 15.907 16.063 -8.324 1.00 48.03 200 LEU A O 1
ATOM 1586 N N . ASP A 1 201 ? 15.332 14.093 -7.406 1.00 48.44 201 ASP A N 1
ATOM 1587 C CA . ASP A 1 2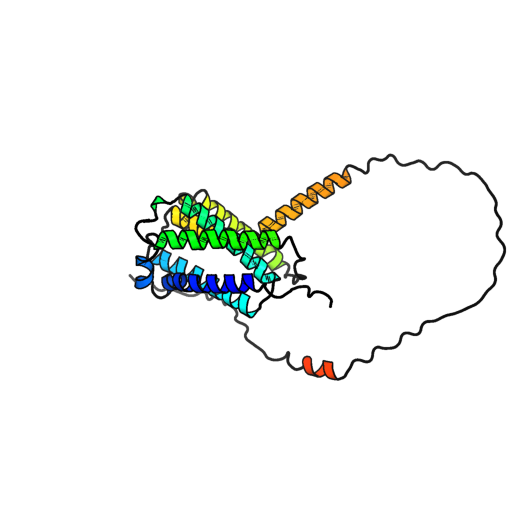01 ? 16.647 13.796 -6.832 1.00 48.44 201 ASP A CA 1
ATOM 1588 C C . ASP A 1 201 ? 17.758 13.774 -7.905 1.00 48.44 201 ASP A C 1
ATOM 1590 O O . ASP A 1 201 ? 18.807 14.405 -7.787 1.00 48.44 201 ASP A O 1
ATOM 1594 N N . LYS A 1 202 ? 17.469 13.201 -9.084 1.00 48.69 202 LYS A N 1
ATOM 1595 C CA . LYS A 1 202 ? 18.397 13.208 -10.234 1.00 48.69 202 LYS A CA 1
ATOM 1596 C C . LYS A 1 202 ? 18.556 14.565 -10.920 1.00 48.69 202 LYS A C 1
ATOM 1598 O O . LYS A 1 202 ? 19.467 14.713 -11.740 1.00 48.69 202 LYS A O 1
ATOM 1603 N N . ARG A 1 203 ? 17.638 15.511 -10.710 1.00 49.06 203 ARG A N 1
ATOM 1604 C CA . ARG A 1 203 ? 17.763 16.889 -11.214 1.00 49.06 203 ARG A CA 1
ATOM 1605 C C . ARG A 1 203 ? 18.537 17.747 -10.220 1.00 49.06 203 ARG A C 1
ATOM 1607 O O . ARG A 1 203 ? 19.443 18.445 -10.656 1.00 49.06 203 ARG A O 1
ATOM 1614 N N . ALA A 1 204 ? 18.263 17.609 -8.924 1.00 45.72 204 ALA A N 1
ATOM 1615 C CA . ALA A 1 204 ? 19.021 18.253 -7.855 1.00 45.72 204 ALA A CA 1
ATOM 1616 C C . ALA A 1 204 ? 20.501 17.827 -7.877 1.00 45.72 204 ALA A C 1
ATOM 1618 O O . ALA A 1 204 ? 21.377 18.685 -7.927 1.00 45.72 204 ALA A O 1
ATOM 1619 N N . ALA A 1 205 ? 20.782 16.523 -7.996 1.00 47.75 205 ALA A N 1
ATOM 1620 C CA . ALA A 1 205 ? 22.144 15.987 -8.097 1.00 47.75 205 ALA A CA 1
ATOM 1621 C C . ALA A 1 205 ? 22.892 16.404 -9.382 1.00 47.75 205 ALA A C 1
ATOM 1623 O O . ALA A 1 205 ? 24.116 16.510 -9.391 1.00 47.75 205 ALA A O 1
ATOM 1624 N N . ARG A 1 206 ? 22.175 16.658 -10.489 1.00 52.78 206 ARG A N 1
ATOM 1625 C CA . ARG A 1 206 ? 22.781 17.190 -11.726 1.00 52.78 206 ARG A CA 1
ATOM 1626 C C . ARG A 1 206 ? 22.995 18.701 -11.677 1.00 52.78 206 ARG A C 1
ATOM 1628 O O . ARG A 1 206 ? 23.976 19.172 -12.239 1.00 52.78 206 ARG A O 1
ATOM 1635 N N . GLY A 1 207 ? 22.121 19.442 -10.995 1.00 45.78 207 GLY A N 1
ATOM 1636 C CA . GLY A 1 207 ? 22.293 20.875 -10.750 1.00 45.78 207 GLY A CA 1
ATOM 1637 C C . GLY A 1 207 ? 23.510 21.169 -9.870 1.00 45.78 207 GLY A C 1
ATOM 1638 O O . GLY A 1 207 ? 24.289 22.063 -10.185 1.00 45.78 207 GLY A O 1
ATOM 1639 N N . THR A 1 208 ? 23.746 20.361 -8.833 1.00 51.44 208 THR A N 1
ATOM 1640 C CA . THR A 1 208 ? 24.932 20.484 -7.968 1.00 51.44 208 THR A CA 1
ATOM 1641 C C . THR A 1 208 ? 26.226 20.030 -8.651 1.00 51.44 208 THR A C 1
ATOM 1643 O O . THR A 1 208 ? 27.267 20.656 -8.453 1.00 51.44 208 THR A O 1
ATOM 1646 N N . ALA A 1 209 ? 26.181 19.004 -9.508 1.00 51.06 209 ALA A N 1
ATOM 1647 C CA . ALA A 1 209 ? 27.332 18.602 -10.324 1.00 51.06 209 ALA A CA 1
ATOM 1648 C C . ALA A 1 209 ? 27.688 19.645 -11.405 1.00 51.06 209 ALA A C 1
ATOM 1650 O O . ALA A 1 209 ? 28.865 19.934 -11.613 1.00 51.06 209 ALA A O 1
ATOM 1651 N N . GLY A 1 210 ? 26.686 20.258 -12.049 1.00 42.41 210 GLY A N 1
ATOM 1652 C CA . GLY A 1 210 ? 26.885 21.355 -13.003 1.00 42.41 210 GLY A CA 1
ATOM 1653 C C . GLY A 1 210 ? 27.455 22.619 -12.350 1.00 42.41 210 GLY A C 1
ATOM 1654 O O . GLY A 1 210 ? 28.341 23.252 -12.917 1.00 42.41 210 GLY A O 1
ATOM 1655 N N . ALA A 1 211 ? 27.031 22.935 -11.121 1.00 49.84 211 ALA A N 1
ATOM 1656 C CA . ALA A 1 211 ? 27.580 24.049 -10.348 1.00 49.84 211 ALA A CA 1
ATOM 1657 C C . ALA A 1 211 ? 29.051 23.830 -9.932 1.00 49.84 211 ALA A C 1
ATOM 1659 O O . ALA A 1 211 ? 29.830 24.779 -9.936 1.00 49.84 211 ALA A O 1
ATOM 1660 N N . ARG A 1 212 ? 29.471 22.587 -9.638 1.00 46.12 212 ARG A N 1
ATOM 1661 C CA . ARG A 1 212 ? 30.886 22.275 -9.339 1.00 46.12 212 ARG A CA 1
ATOM 1662 C C . ARG A 1 212 ? 31.803 22.332 -10.561 1.00 46.12 212 ARG A C 1
ATOM 1664 O O . ARG A 1 212 ? 32.974 22.653 -10.404 1.00 46.12 212 ARG A O 1
ATOM 1671 N N . LEU A 1 213 ? 31.291 22.062 -11.762 1.00 48.06 213 LEU A N 1
ATOM 1672 C CA . LEU A 1 213 ? 32.067 22.184 -13.003 1.00 48.06 213 LEU A CA 1
ATOM 1673 C C . LEU A 1 213 ? 32.170 23.638 -13.499 1.00 48.06 213 LEU A C 1
ATOM 1675 O O . LEU A 1 213 ? 33.159 23.985 -14.133 1.00 48.06 213 LEU A O 1
ATOM 1679 N N . GLY A 1 214 ? 31.209 24.504 -13.157 1.00 40.72 214 GLY A N 1
ATOM 1680 C CA . GLY A 1 214 ? 31.274 25.944 -13.450 1.00 40.72 214 GLY A CA 1
ATOM 1681 C C . GLY A 1 214 ? 32.233 26.744 -12.556 1.00 40.72 214 GLY A C 1
ATOM 1682 O O . GLY A 1 214 ? 32.591 27.863 -12.901 1.00 40.72 214 GLY A O 1
ATOM 1683 N N . ALA A 1 215 ? 32.679 26.182 -11.426 1.00 44.34 215 ALA A N 1
ATOM 1684 C CA . ALA A 1 215 ? 33.619 26.837 -10.510 1.00 44.34 215 ALA A CA 1
ATOM 1685 C C . ALA A 1 215 ? 35.103 26.560 -10.838 1.00 44.34 215 ALA A C 1
ATOM 1687 O O . ALA A 1 215 ? 35.988 27.157 -10.230 1.00 44.34 215 ALA A O 1
ATOM 1688 N N . VAL A 1 216 ? 35.392 25.693 -11.818 1.00 46.59 216 VAL A N 1
ATOM 1689 C CA . VAL A 1 216 ? 36.755 25.371 -12.282 1.00 46.59 216 VAL A CA 1
ATOM 1690 C C . VAL A 1 216 ? 36.929 25.822 -13.737 1.00 46.59 216 VAL A C 1
ATOM 1692 O O . VAL A 1 216 ? 37.304 25.054 -14.611 1.00 46.59 216 VAL A O 1
ATOM 1695 N N . SER A 1 217 ? 36.620 27.084 -14.033 1.00 43.75 217 SER A N 1
ATOM 1696 C CA . SER A 1 217 ? 37.019 27.717 -15.303 1.00 43.75 217 SER A CA 1
ATOM 1697 C C . SER A 1 217 ? 37.621 29.112 -15.114 1.00 43.75 217 SER A C 1
ATOM 1699 O O . SER A 1 217 ? 37.703 29.888 -16.060 1.00 43.75 217 SER A O 1
ATOM 1701 N N . GLY A 1 218 ? 38.079 29.426 -13.898 1.00 37.31 218 GLY A N 1
ATOM 1702 C CA . GLY A 1 218 ? 38.851 30.630 -13.577 1.00 37.31 218 GLY A CA 1
ATOM 1703 C C . GLY A 1 218 ? 40.357 30.457 -13.793 1.00 37.31 218 GLY A C 1
ATOM 1704 O O . GLY A 1 218 ? 41.137 30.869 -12.941 1.00 37.31 218 GLY A O 1
ATOM 1705 N N . TRP A 1 219 ? 40.780 29.812 -14.884 1.00 34.81 219 TRP A N 1
ATOM 1706 C CA . TRP A 1 219 ? 42.186 29.860 -15.295 1.00 34.81 219 TRP A CA 1
ATOM 1707 C C . TRP A 1 219 ? 42.405 31.136 -16.117 1.00 34.81 219 TRP A C 1
ATOM 1709 O O . TRP A 1 219 ? 41.664 31.364 -17.077 1.00 34.81 219 TRP A O 1
ATOM 1719 N N . PRO A 1 220 ? 43.372 31.997 -15.758 1.00 39.12 220 PRO A N 1
ATOM 1720 C CA . PRO A 1 220 ? 43.613 33.226 -16.493 1.00 39.12 220 PRO A CA 1
ATOM 1721 C C . PRO A 1 220 ? 44.079 32.889 -17.910 1.00 39.12 220 PRO A C 1
ATOM 1723 O O . PRO A 1 220 ? 44.971 32.067 -18.115 1.00 39.12 220 PRO A O 1
ATOM 1726 N N . ALA A 1 221 ? 43.450 33.539 -18.886 1.00 40.03 221 ALA A N 1
ATOM 1727 C CA . ALA A 1 221 ? 43.796 33.449 -20.293 1.00 40.03 221 ALA A CA 1
ATOM 1728 C C . ALA A 1 221 ? 45.303 33.681 -20.504 1.00 40.03 221 ALA A C 1
ATOM 1730 O O . ALA A 1 221 ? 45.824 34.765 -20.226 1.00 40.03 221 ALA A O 1
ATOM 1731 N N . CYS A 1 222 ? 46.002 32.670 -21.028 1.00 32.66 222 CYS A N 1
ATOM 1732 C CA . CYS A 1 222 ? 47.335 32.843 -21.592 1.00 32.66 222 CYS A CA 1
ATOM 1733 C C . CYS A 1 222 ? 47.255 33.879 -22.721 1.00 32.66 222 CYS A C 1
ATOM 1735 O O . CYS A 1 222 ? 46.613 33.656 -23.747 1.00 32.66 222 CYS A O 1
ATOM 1737 N N . ARG A 1 223 ? 47.902 35.029 -22.510 1.00 36.16 223 ARG A N 1
ATOM 1738 C CA . ARG A 1 223 ? 48.102 36.063 -23.531 1.00 36.16 223 ARG A CA 1
ATOM 1739 C C . ARG A 1 223 ? 48.909 35.493 -24.710 1.00 36.16 223 ARG A C 1
ATOM 1741 O O . ARG A 1 223 ? 49.828 34.706 -24.473 1.00 36.16 223 ARG A O 1
ATOM 1748 N N . PRO A 1 224 ? 48.637 35.910 -25.957 1.00 38.47 224 PRO A N 1
ATOM 1749 C CA . PRO A 1 224 ? 49.436 35.495 -27.102 1.00 38.47 224 PRO A CA 1
ATOM 1750 C C . PRO A 1 224 ? 50.805 36.192 -27.063 1.00 38.47 224 PRO A C 1
ATOM 1752 O O . PRO A 1 224 ? 50.881 37.418 -26.993 1.00 38.47 224 PRO A O 1
ATOM 1755 N N . TRP A 1 225 ? 51.883 35.405 -27.088 1.00 33.34 225 TRP A N 1
ATOM 1756 C CA . TRP A 1 225 ? 53.261 35.893 -27.219 1.00 33.34 225 TRP A CA 1
ATOM 1757 C C . TRP A 1 225 ? 53.643 36.113 -28.697 1.00 33.34 225 TRP A C 1
ATOM 1759 O O . TRP A 1 225 ? 53.080 35.452 -29.574 1.00 33.34 225 TRP A O 1
ATOM 1769 N N . PRO A 1 226 ? 54.577 37.035 -29.008 1.00 43.66 226 PRO A N 1
ATOM 1770 C CA . PRO A 1 226 ? 54.804 37.513 -30.366 1.00 43.66 226 PRO A CA 1
ATOM 1771 C C . PRO A 1 226 ? 55.709 36.593 -31.196 1.00 43.66 226 PRO A C 1
ATOM 1773 O O . PRO A 1 226 ? 56.617 35.941 -30.689 1.00 43.66 226 PRO A O 1
ATOM 1776 N N . ARG A 1 227 ? 55.438 36.636 -32.506 1.00 45.47 227 ARG A N 1
ATOM 1777 C CA . ARG A 1 227 ? 56.195 36.131 -33.665 1.00 45.47 227 ARG A CA 1
ATOM 1778 C C . ARG A 1 227 ? 57.667 35.778 -33.410 1.00 45.47 227 ARG A C 1
ATOM 1780 O O . ARG A 1 227 ? 58.480 36.655 -33.135 1.00 45.47 227 ARG A O 1
ATOM 1787 N N . TYR A 1 228 ? 58.025 34.537 -33.741 1.00 38.53 228 TYR A N 1
ATOM 1788 C CA . TYR A 1 228 ? 59.376 34.189 -34.176 1.00 38.53 228 TYR A CA 1
ATOM 1789 C C . TYR A 1 228 ? 59.321 33.524 -35.554 1.00 38.53 228 TYR A C 1
ATOM 1791 O O . TYR A 1 228 ? 58.658 32.508 -35.755 1.00 38.53 228 TYR A O 1
ATOM 1799 N N . HIS A 1 229 ? 60.004 34.145 -36.512 1.00 41.34 229 HIS A N 1
ATOM 1800 C CA . HIS A 1 229 ? 60.226 33.633 -37.857 1.00 41.34 229 HIS A CA 1
ATOM 1801 C C . HIS A 1 229 ? 61.030 32.330 -37.814 1.00 41.34 229 HIS A C 1
ATOM 1803 O O . HIS A 1 229 ? 62.133 32.321 -37.277 1.00 41.34 229 HIS A O 1
ATOM 1809 N N . ARG A 1 230 ? 60.554 31.282 -38.494 1.00 34.22 230 ARG A N 1
ATOM 1810 C CA . ARG A 1 230 ? 61.423 30.308 -39.171 1.00 34.22 230 ARG A CA 1
ATOM 1811 C C . ARG A 1 230 ? 60.770 29.845 -40.468 1.00 34.22 230 ARG A C 1
ATOM 1813 O O . ARG A 1 230 ? 59.691 29.265 -40.470 1.00 34.22 230 ARG A O 1
ATOM 1820 N N . ARG A 1 231 ? 61.456 30.160 -41.568 1.00 34.25 231 ARG A N 1
ATOM 1821 C CA . ARG A 1 231 ? 61.276 29.560 -42.891 1.00 34.25 231 ARG A CA 1
ATOM 1822 C C . ARG A 1 231 ? 61.553 28.062 -42.789 1.00 34.25 231 ARG A C 1
ATOM 1824 O O . ARG A 1 231 ? 62.618 27.709 -42.299 1.00 34.25 231 ARG A O 1
ATOM 1831 N N . CYS A 1 232 ? 60.667 27.241 -43.340 1.00 31.83 232 CYS A N 1
ATOM 1832 C CA . CYS A 1 232 ? 61.035 25.998 -44.009 1.00 31.83 232 CYS A CA 1
ATOM 1833 C C . CYS A 1 232 ? 60.137 25.865 -45.239 1.00 31.83 232 CYS A C 1
ATOM 1835 O O . CYS A 1 232 ? 58.913 25.925 -45.143 1.00 31.83 232 CYS A O 1
ATOM 1837 N N . SER A 1 233 ? 60.794 25.804 -46.387 1.00 32.28 233 SER A N 1
ATOM 1838 C CA . SER A 1 233 ? 60.234 25.809 -47.730 1.00 32.28 233 SER A CA 1
ATOM 1839 C C . SER A 1 233 ? 59.521 24.497 -48.061 1.00 32.28 233 SER A C 1
ATOM 1841 O O . SER A 1 233 ? 59.934 23.429 -47.614 1.00 32.28 233 SER A O 1
ATOM 1843 N N . ALA A 1 234 ? 58.472 24.602 -48.875 1.00 35.62 234 ALA A N 1
ATOM 1844 C CA . ALA A 1 234 ? 57.824 23.487 -49.558 1.00 35.62 234 ALA A CA 1
ATOM 1845 C C . ALA A 1 234 ? 58.714 22.907 -50.673 1.00 35.62 234 ALA A C 1
ATOM 1847 O O . ALA A 1 234 ? 59.597 23.607 -51.177 1.00 35.62 234 ALA A O 1
ATOM 1848 N N . PRO A 1 235 ? 58.397 21.687 -51.132 1.00 39.25 235 PRO A N 1
ATOM 1849 C CA . PRO A 1 235 ? 58.439 21.391 -52.554 1.00 39.25 235 PRO A CA 1
ATOM 1850 C C . PRO A 1 235 ? 57.080 20.921 -53.099 1.00 39.25 235 PRO A C 1
ATOM 1852 O O . PRO A 1 235 ? 56.183 20.497 -52.370 1.00 39.25 235 PRO A O 1
ATOM 1855 N N . ASP A 1 236 ? 56.968 21.078 -54.412 1.00 34.34 236 ASP A N 1
ATOM 1856 C CA . ASP A 1 236 ? 55.781 21.052 -55.255 1.00 34.34 236 ASP A CA 1
ATOM 1857 C C . ASP A 1 236 ? 55.052 19.700 -55.423 1.00 34.34 236 ASP A C 1
ATOM 1859 O O . ASP A 1 236 ? 55.647 18.632 -55.530 1.00 34.34 236 ASP A O 1
ATOM 1863 N N . ARG A 1 237 ? 53.720 19.830 -55.506 1.00 34.47 237 ARG A N 1
ATOM 1864 C CA . ARG A 1 237 ? 52.720 19.197 -56.398 1.00 34.47 237 ARG A CA 1
ATOM 1865 C C . ARG A 1 237 ? 53.167 18.067 -57.357 1.00 34.47 237 ARG A C 1
ATOM 1867 O O . ARG A 1 237 ? 53.900 18.359 -58.289 1.00 34.47 237 ARG A O 1
ATOM 1874 N N . LEU A 1 238 ? 52.500 16.901 -57.271 1.00 36.62 238 LEU A N 1
ATOM 1875 C CA . LEU A 1 238 ? 51.975 16.032 -58.364 1.00 36.62 238 LEU A CA 1
ATOM 1876 C C . LEU A 1 238 ? 50.855 15.151 -57.740 1.00 36.62 238 LEU A C 1
ATOM 1878 O O . LEU A 1 238 ? 51.093 14.541 -56.707 1.00 36.62 238 LEU A O 1
ATOM 1882 N N . ASP A 1 239 ? 49.568 15.317 -58.058 1.00 32.66 239 ASP A N 1
ATOM 1883 C CA . ASP A 1 239 ? 48.775 14.827 -59.209 1.00 32.66 239 ASP A CA 1
ATOM 1884 C C . ASP A 1 239 ? 48.121 13.440 -58.978 1.00 32.66 239 ASP A C 1
ATOM 1886 O O . ASP A 1 239 ? 48.759 12.539 -58.451 1.00 32.66 239 ASP A O 1
ATOM 1890 N N . GLY A 1 240 ? 46.840 13.338 -59.364 1.00 31.33 240 GLY A N 1
ATOM 1891 C CA . GLY A 1 240 ? 46.029 12.130 -59.610 1.00 31.33 240 GLY A CA 1
ATOM 1892 C C . GLY A 1 240 ? 45.891 11.059 -58.515 1.00 31.33 240 GLY A C 1
ATOM 1893 O O . GLY A 1 240 ? 46.823 10.322 -58.243 1.00 31.33 240 GLY A O 1
ATOM 1894 N N . ASP A 1 241 ? 44.689 10.828 -57.978 1.00 30.41 241 ASP A N 1
ATOM 1895 C CA . ASP A 1 241 ? 43.732 9.902 -58.608 1.00 30.41 241 ASP A CA 1
ATOM 1896 C C . ASP A 1 241 ? 42.425 9.798 -57.797 1.00 30.41 241 ASP A C 1
ATOM 1898 O O . ASP A 1 241 ? 42.357 10.052 -56.593 1.00 30.41 241 ASP A O 1
ATOM 1902 N N . ARG A 1 242 ? 41.352 9.498 -58.518 1.00 37.28 242 ARG A N 1
ATOM 1903 C CA . ARG A 1 242 ? 39.960 9.423 -58.083 1.00 37.28 242 ARG A CA 1
ATOM 1904 C C . ARG A 1 242 ? 39.684 8.051 -57.476 1.00 37.28 242 ARG A C 1
ATOM 1906 O O . ARG A 1 242 ? 40.020 7.061 -58.097 1.00 37.28 242 ARG A O 1
ATOM 1913 N N . ASP A 1 243 ? 38.902 7.995 -56.397 1.00 33.72 243 ASP A N 1
ATOM 1914 C CA . ASP A 1 243 ? 38.040 6.833 -56.149 1.00 33.72 243 ASP A CA 1
ATOM 1915 C C . ASP A 1 243 ? 36.680 7.256 -55.581 1.00 33.72 243 ASP A C 1
ATOM 1917 O O . ASP A 1 243 ? 36.497 7.599 -54.411 1.00 33.72 243 ASP A O 1
ATOM 1921 N N . ILE A 1 244 ? 35.706 7.257 -56.492 1.00 35.91 244 ILE A N 1
ATOM 1922 C CA . ILE A 1 244 ? 34.278 7.448 -56.260 1.00 35.91 244 ILE A CA 1
ATOM 1923 C C . ILE A 1 244 ? 33.704 6.087 -55.852 1.00 35.91 244 ILE A C 1
ATOM 1925 O O . ILE A 1 244 ? 33.528 5.200 -56.686 1.00 35.91 244 ILE A O 1
ATOM 1929 N N . VAL A 1 245 ? 33.364 5.915 -54.574 1.00 38.03 245 VAL A N 1
ATOM 1930 C CA . VAL A 1 245 ? 32.613 4.740 -54.108 1.00 38.03 245 VAL A CA 1
ATOM 1931 C C . VAL A 1 245 ? 31.129 4.933 -54.429 1.00 38.03 245 VAL A C 1
ATOM 1933 O O . VAL A 1 245 ? 30.412 5.690 -53.775 1.00 38.03 245 VAL A O 1
ATOM 1936 N N . LEU A 1 246 ? 30.674 4.230 -55.467 1.00 37.28 246 LEU A N 1
ATOM 1937 C CA . LEU A 1 246 ? 29.279 4.129 -55.894 1.00 37.28 246 LEU A CA 1
ATOM 1938 C C . LEU A 1 246 ? 28.402 3.459 -54.822 1.00 37.28 246 LEU A C 1
ATOM 1940 O O . LEU A 1 246 ? 28.590 2.296 -54.459 1.00 37.28 246 LEU A O 1
ATOM 1944 N N . ALA A 1 247 ? 27.381 4.188 -54.371 1.00 34.59 247 ALA A N 1
ATOM 1945 C CA . ALA A 1 247 ? 26.298 3.681 -53.540 1.00 34.59 247 ALA A CA 1
ATOM 1946 C C . ALA A 1 247 ? 25.424 2.679 -54.322 1.00 34.59 247 ALA A C 1
ATOM 1948 O O . ALA A 1 247 ? 24.853 3.011 -55.361 1.00 34.59 247 ALA A O 1
ATOM 1949 N N . ARG A 1 248 ? 25.271 1.451 -53.807 1.00 34.09 248 ARG A N 1
ATOM 1950 C CA . ARG A 1 248 ? 24.271 0.487 -54.299 1.00 34.09 248 ARG A CA 1
ATOM 1951 C C . ARG A 1 248 ? 22.909 0.737 -53.630 1.00 34.09 248 ARG A C 1
ATOM 1953 O O . ARG A 1 248 ? 22.865 0.867 -52.407 1.00 34.09 248 ARG A O 1
ATOM 1960 N N . PRO A 1 249 ? 21.786 0.732 -54.371 1.00 37.12 249 PRO A N 1
ATOM 1961 C CA . PRO A 1 249 ? 20.459 0.837 -53.778 1.00 37.12 249 PRO A CA 1
ATOM 1962 C C . PRO A 1 249 ? 20.029 -0.486 -53.122 1.00 37.12 249 PRO A C 1
ATOM 1964 O O . PRO A 1 249 ? 20.040 -1.555 -53.737 1.00 37.12 249 PRO A O 1
ATOM 1967 N N . PHE A 1 250 ? 19.628 -0.389 -51.855 1.00 38.28 250 PHE A N 1
ATOM 1968 C CA . PHE A 1 250 ? 19.096 -1.477 -51.037 1.00 38.28 250 PHE A CA 1
ATOM 1969 C C . PHE A 1 250 ? 17.725 -1.921 -51.578 1.00 38.28 250 PHE A C 1
ATOM 1971 O O . PHE A 1 250 ? 16.748 -1.171 -51.555 1.00 38.28 250 PHE A O 1
ATOM 1978 N N . ARG A 1 251 ? 17.660 -3.146 -52.108 1.00 40.19 251 ARG A N 1
ATOM 1979 C CA . ARG A 1 251 ? 16.460 -3.754 -52.696 1.00 40.19 251 ARG A CA 1
ATOM 1980 C C . ARG A 1 251 ? 15.613 -4.372 -51.571 1.00 40.19 251 ARG A C 1
ATOM 1982 O O . ARG A 1 251 ? 16.006 -5.369 -50.979 1.00 40.19 251 ARG A O 1
ATOM 1989 N N . LEU A 1 252 ? 14.472 -3.753 -51.261 1.00 46.75 252 LEU A N 1
ATOM 1990 C CA . LEU A 1 252 ? 13.527 -4.205 -50.230 1.00 46.75 252 LEU A CA 1
ATOM 1991 C C . LEU A 1 252 ? 12.786 -5.481 -50.653 1.00 46.75 252 LEU A C 1
ATOM 1993 O O . LEU A 1 252 ? 12.118 -5.524 -51.690 1.00 46.75 252 LEU A O 1
ATOM 1997 N N . ASP A 1 253 ? 12.905 -6.498 -49.806 1.00 43.22 253 ASP A N 1
ATOM 1998 C CA . ASP A 1 253 ? 12.405 -7.849 -50.017 1.00 43.22 253 ASP A CA 1
ATOM 1999 C C . ASP A 1 253 ? 10.874 -7.949 -49.856 1.00 43.22 253 ASP A C 1
ATOM 2001 O O . ASP A 1 253 ? 10.237 -7.281 -49.032 1.00 43.22 253 ASP A O 1
ATOM 2005 N N . ARG A 1 254 ? 10.253 -8.799 -50.676 1.00 46.81 254 ARG A N 1
ATOM 2006 C CA . ARG A 1 254 ? 8.798 -8.884 -50.917 1.00 46.81 254 ARG A CA 1
ATOM 2007 C C . ARG A 1 254 ? 8.006 -9.353 -49.682 1.00 46.81 254 ARG A C 1
ATOM 2009 O O . ARG A 1 254 ? 6.795 -9.136 -49.614 1.00 46.81 254 ARG A O 1
ATOM 2016 N N . HIS A 1 255 ? 8.685 -9.916 -48.683 1.00 42.59 255 HIS A N 1
ATOM 2017 C CA . HIS A 1 255 ? 8.095 -10.438 -47.446 1.00 42.59 255 HIS A CA 1
ATOM 2018 C C . HIS A 1 255 ? 7.661 -9.366 -46.431 1.00 42.59 255 HIS A C 1
ATOM 2020 O O . HIS A 1 255 ? 6.761 -9.622 -45.630 1.00 42.59 255 HIS A O 1
ATOM 2026 N N . GLN A 1 256 ? 8.204 -8.143 -46.487 1.00 47.72 256 GLN A N 1
ATOM 2027 C CA . GLN A 1 256 ? 7.848 -7.077 -45.534 1.00 47.72 256 GLN A CA 1
ATOM 2028 C C . GLN A 1 256 ? 6.479 -6.428 -45.806 1.00 47.72 256 GLN A C 1
ATOM 2030 O O . GLN A 1 256 ? 5.865 -5.872 -44.895 1.00 47.72 256 GLN A O 1
ATOM 2035 N N . ARG A 1 257 ? 5.948 -6.548 -47.033 1.00 41.72 257 ARG A N 1
ATOM 2036 C CA . ARG A 1 257 ? 4.632 -5.993 -47.398 1.00 41.72 257 ARG A CA 1
ATOM 2037 C C . ARG A 1 257 ? 3.449 -6.755 -46.796 1.00 41.72 257 ARG A C 1
ATOM 2039 O O . ARG A 1 257 ? 2.403 -6.152 -46.592 1.00 41.72 257 ARG A O 1
ATOM 2046 N N . ARG A 1 258 ? 3.598 -8.040 -46.445 1.00 39.00 258 ARG A N 1
ATOM 2047 C CA . ARG A 1 258 ? 2.498 -8.832 -45.854 1.00 39.00 258 ARG A CA 1
ATOM 2048 C C . ARG A 1 258 ? 2.233 -8.541 -44.372 1.00 39.00 258 ARG A C 1
ATOM 2050 O O . ARG A 1 258 ? 1.147 -8.843 -43.895 1.00 39.00 258 ARG A O 1
ATOM 2057 N N . LEU A 1 259 ? 3.167 -7.911 -43.655 1.00 40.75 259 LEU A N 1
ATOM 2058 C CA . LEU A 1 259 ? 2.999 -7.603 -42.226 1.00 40.75 259 LEU A CA 1
ATOM 2059 C C . LEU A 1 259 ? 2.374 -6.225 -41.954 1.00 40.75 259 LEU A C 1
ATOM 2061 O O . LEU A 1 259 ? 1.901 -5.980 -40.847 1.00 40.75 259 LEU A O 1
ATOM 2065 N N . GLN A 1 260 ? 2.313 -5.332 -42.948 1.00 43.91 260 GLN A N 1
ATOM 2066 C CA . GLN A 1 260 ? 1.638 -4.035 -42.793 1.00 43.91 260 GLN A CA 1
ATOM 2067 C C . GLN A 1 260 ? 0.118 -4.116 -42.990 1.00 43.91 260 GLN A C 1
ATOM 2069 O O . GLN A 1 260 ? -0.608 -3.282 -42.451 1.00 43.91 260 GLN A O 1
ATOM 2074 N N . THR A 1 261 ? -0.386 -5.144 -43.676 1.00 37.72 261 THR A N 1
ATOM 2075 C CA . THR A 1 261 ? -1.823 -5.289 -43.961 1.00 37.72 261 THR A CA 1
ATOM 2076 C C . THR A 1 261 ? -2.635 -5.796 -42.759 1.00 37.72 261 THR A C 1
ATOM 2078 O O . THR A 1 261 ? -3.841 -5.595 -42.718 1.00 37.72 261 THR A O 1
ATOM 2081 N N . LEU A 1 262 ? -1.993 -6.362 -41.726 1.00 37.59 262 LEU A N 1
ATOM 2082 C CA . LEU A 1 262 ? -2.667 -6.865 -40.513 1.00 37.59 262 LEU A CA 1
ATOM 2083 C C . LEU A 1 262 ? -2.803 -5.829 -39.381 1.00 37.59 262 LEU A C 1
ATOM 2085 O O . LEU A 1 262 ? -3.338 -6.137 -38.321 1.00 37.59 262 LEU A O 1
ATOM 2089 N N . ARG A 1 263 ? -2.359 -4.581 -39.589 1.00 39.50 263 ARG A N 1
ATOM 2090 C CA . ARG A 1 263 ? -2.498 -3.486 -38.606 1.00 39.50 263 ARG A CA 1
ATOM 2091 C C . ARG A 1 263 ? -3.790 -2.670 -38.741 1.00 39.50 263 ARG A C 1
ATOM 2093 O O . ARG A 1 263 ? -3.947 -1.677 -38.036 1.00 39.50 263 ARG A O 1
ATOM 2100 N N . ARG A 1 264 ? -4.700 -3.064 -39.636 1.00 40.12 264 ARG A N 1
ATOM 2101 C CA . ARG A 1 264 ? -6.001 -2.412 -39.851 1.00 40.12 264 ARG A CA 1
ATOM 2102 C C . ARG A 1 264 ? -7.149 -3.304 -39.369 1.00 40.12 264 ARG A C 1
ATOM 2104 O O . ARG A 1 264 ? -7.900 -3.829 -40.178 1.00 40.12 264 ARG A O 1
ATOM 2111 N N . LEU A 1 265 ? -7.284 -3.457 -38.054 1.00 34.97 265 LEU A N 1
ATOM 2112 C CA . LEU A 1 265 ? -8.545 -3.866 -37.428 1.00 34.97 265 LEU A CA 1
ATOM 2113 C C . LEU A 1 265 ? -8.888 -2.857 -36.318 1.00 34.97 265 LEU A C 1
ATOM 2115 O O . LEU A 1 265 ? -8.000 -2.522 -35.529 1.00 34.97 265 LEU A O 1
ATOM 2119 N N . PRO A 1 266 ? -10.122 -2.323 -36.275 1.00 40.31 266 PRO A N 1
ATOM 2120 C CA . PRO A 1 266 ? -10.517 -1.301 -35.319 1.00 40.31 266 PRO A CA 1
ATOM 2121 C C . PRO A 1 266 ? -10.957 -1.973 -34.015 1.00 40.31 266 PRO A C 1
ATOM 2123 O O . PRO A 1 266 ? -11.882 -2.778 -34.014 1.00 40.31 266 PRO A O 1
ATOM 2126 N N . VAL A 1 267 ? -10.316 -1.644 -32.893 1.00 37.41 267 VAL A N 1
ATOM 2127 C CA . VAL A 1 267 ? -10.788 -2.063 -31.566 1.00 37.41 267 VAL A CA 1
ATOM 2128 C C . VAL A 1 267 ? -10.883 -0.837 -30.664 1.00 37.41 267 VAL A C 1
ATOM 2130 O O . VAL A 1 267 ? -9.882 -0.310 -30.191 1.00 37.41 267 VAL A O 1
ATOM 2133 N N . PHE A 1 268 ? -12.137 -0.409 -30.510 1.00 29.38 268 PHE A N 1
ATOM 2134 C CA . PHE A 1 268 ? -12.759 0.256 -29.366 1.00 29.38 268 PHE A CA 1
ATOM 2135 C C . PHE A 1 268 ? -12.052 1.465 -28.734 1.00 29.38 268 PHE A C 1
ATOM 2137 O O . PHE A 1 268 ? -11.291 1.364 -27.774 1.00 29.38 268 PHE A O 1
ATOM 2144 N N . SER A 1 269 ? -12.471 2.645 -29.201 1.00 30.64 269 SER A N 1
ATOM 2145 C CA . SER A 1 269 ? -12.606 3.838 -28.364 1.00 30.64 269 SER A CA 1
ATOM 2146 C C . SER A 1 269 ? -13.600 3.562 -27.232 1.00 30.64 269 SER A C 1
ATOM 2148 O O . SER A 1 269 ? -14.773 3.321 -27.504 1.00 30.64 269 SER A O 1
ATOM 2150 N N . LEU A 1 270 ? -13.164 3.659 -25.974 1.00 29.83 270 LEU A N 1
ATOM 2151 C CA . LEU A 1 270 ? -14.066 3.938 -24.857 1.00 29.83 270 LEU A CA 1
ATOM 2152 C C . LEU A 1 270 ? -13.781 5.364 -24.385 1.00 29.83 270 LEU A C 1
ATOM 2154 O O . LEU A 1 270 ? -12.791 5.639 -23.707 1.00 29.83 270 LEU A O 1
ATOM 2158 N N . ALA A 1 271 ? -14.629 6.280 -24.842 1.00 29.61 271 ALA A N 1
ATOM 2159 C CA . ALA A 1 271 ? -14.706 7.639 -24.344 1.00 29.61 271 ALA A CA 1
ATOM 2160 C C . ALA A 1 271 ? -15.321 7.606 -22.939 1.00 29.61 271 ALA A C 1
ATOM 2162 O O . ALA A 1 271 ? -16.424 7.096 -22.755 1.00 29.61 271 ALA A O 1
ATOM 2163 N N . ILE A 1 272 ? -14.618 8.161 -21.953 1.00 30.88 272 ILE A N 1
ATOM 2164 C CA . ILE A 1 272 ? -15.213 8.519 -20.665 1.00 30.88 272 ILE A CA 1
ATOM 2165 C C . ILE A 1 272 ? -16.000 9.808 -20.917 1.00 30.88 272 ILE A C 1
ATOM 2167 O O . ILE A 1 272 ? -15.450 10.908 -20.892 1.00 30.88 272 ILE A O 1
ATOM 2171 N N . GLY A 1 273 ? -17.275 9.645 -21.266 1.00 27.30 273 GLY A N 1
ATOM 2172 C CA . GLY A 1 273 ? -18.255 10.720 -21.271 1.00 27.30 273 GLY A CA 1
ATOM 2173 C C . GLY A 1 273 ? -18.630 11.052 -19.833 1.00 27.30 273 GLY A C 1
ATOM 2174 O O . GLY A 1 273 ? -19.186 10.219 -19.122 1.00 27.30 273 GLY A O 1
ATOM 2175 N N . ILE A 1 274 ? -18.308 12.270 -19.408 1.00 34.19 274 ILE A N 1
ATOM 2176 C CA . ILE A 1 274 ? -18.863 12.878 -18.201 1.00 34.19 274 ILE A CA 1
ATOM 2177 C C . ILE A 1 274 ? -20.318 13.223 -18.536 1.00 34.19 274 ILE A C 1
ATOM 2179 O O . ILE A 1 274 ? -20.590 14.214 -19.209 1.00 34.19 274 ILE A O 1
ATOM 2183 N N . GLY A 1 275 ? -21.235 12.347 -18.128 1.00 25.58 275 GLY A N 1
ATOM 2184 C CA . GLY A 1 275 ? -22.670 12.599 -18.139 1.00 25.58 275 GLY A CA 1
ATOM 2185 C C . GLY A 1 275 ? -23.067 13.359 -16.880 1.00 25.58 275 GLY A C 1
ATOM 2186 O O . GLY A 1 275 ? -22.994 12.828 -15.776 1.00 25.58 275 GLY A O 1
ATOM 2187 N N . CYS A 1 276 ? -23.449 14.615 -17.072 1.00 27.19 276 CYS A N 1
ATOM 2188 C CA . CYS A 1 276 ? -24.220 15.424 -16.137 1.00 27.19 276 CYS A CA 1
ATOM 2189 C C . CYS A 1 276 ? -25.687 14.948 -16.183 1.00 27.19 276 CYS A C 1
ATOM 2191 O O . CYS A 1 276 ? -26.181 14.702 -17.283 1.00 27.19 276 CYS A O 1
ATOM 2193 N N . GLY A 1 277 ? -26.370 14.822 -15.038 1.00 26.30 277 GLY A N 1
ATOM 2194 C CA . GLY A 1 277 ? -27.826 14.612 -15.002 1.00 26.30 277 GLY A CA 1
ATOM 2195 C C . GLY A 1 277 ? -28.349 13.758 -13.841 1.00 26.30 277 GLY A C 1
ATOM 2196 O O . GLY A 1 277 ? -28.342 12.536 -13.918 1.00 26.30 277 GLY A O 1
ATOM 2197 N N . ASP A 1 278 ? -28.832 14.458 -12.814 1.00 30.34 278 ASP A N 1
ATOM 2198 C CA . ASP A 1 278 ? -30.075 14.218 -12.064 1.00 30.34 278 ASP A CA 1
ATOM 2199 C C . ASP A 1 278 ? -30.252 12.980 -11.158 1.00 30.34 278 ASP A C 1
ATOM 2201 O O . ASP A 1 278 ? -30.592 11.875 -11.567 1.00 30.34 278 ASP A O 1
ATOM 2205 N N . GLY A 1 279 ? -30.136 13.262 -9.853 1.00 32.50 279 GLY A N 1
ATOM 2206 C CA . GLY A 1 279 ? -31.248 13.145 -8.904 1.00 32.50 279 GLY A CA 1
ATOM 2207 C C . GLY A 1 279 ? -31.817 11.761 -8.613 1.00 32.50 279 GLY A C 1
ATOM 2208 O O . GLY A 1 279 ? -32.776 11.363 -9.255 1.00 32.50 279 GLY A O 1
ATOM 2209 N N . TRP A 1 280 ? -31.371 11.141 -7.513 1.00 28.33 280 TRP A N 1
ATOM 2210 C CA . TRP A 1 280 ? -32.204 10.203 -6.752 1.00 28.33 280 TRP A CA 1
ATOM 2211 C C . TRP A 1 280 ? -32.046 10.400 -5.240 1.00 28.33 280 TRP A C 1
ATOM 2213 O O . TRP A 1 280 ? -31.037 10.067 -4.623 1.00 28.33 280 TRP A O 1
ATOM 2223 N N . ILE A 1 281 ? -33.103 10.994 -4.689 1.00 32.94 281 ILE A N 1
ATOM 2224 C CA . ILE A 1 281 ? -33.584 10.929 -3.307 1.00 32.94 281 ILE A CA 1
ATOM 2225 C C . ILE A 1 281 ? -33.956 9.473 -2.980 1.00 32.94 281 ILE A C 1
ATOM 2227 O O . ILE A 1 281 ? -34.488 8.811 -3.858 1.00 32.94 281 ILE A O 1
ATOM 2231 N N . PHE A 1 282 ? -33.715 9.012 -1.746 1.00 35.62 282 PHE A N 1
ATOM 2232 C CA . PHE A 1 282 ? -34.607 8.215 -0.863 1.00 35.62 282 PHE A CA 1
ATOM 2233 C C . PHE A 1 282 ? -33.768 7.771 0.358 1.00 35.62 282 PHE A C 1
ATOM 2235 O O . PHE A 1 282 ? -32.705 7.184 0.184 1.00 35.62 282 PHE A O 1
ATOM 2242 N N . ARG A 1 283 ? -34.024 8.379 1.527 1.00 36.19 283 ARG A N 1
ATOM 2243 C CA . ARG A 1 283 ? -34.663 7.786 2.728 1.00 36.19 283 ARG A CA 1
ATOM 2244 C C . ARG A 1 283 ? -33.949 6.568 3.298 1.00 36.19 283 ARG A C 1
ATOM 2246 O O . ARG A 1 283 ? -33.958 5.516 2.631 1.00 36.19 283 ARG A O 1
#

Sequence (283 aa):
MPASDNPPFPAALRLFSVAVIIVLIVGAGLFFAPELVKPRWPWAVTPFNARFLGGFYTAEMVVMAALLVWNRWSPGRLVLVMAFIFTAIVSVASFINLGYFNFERKAPWLWFLVYLASVAVSGLFLWRAKAPPSAKGVTLNPVWRRYMPVESAILGLYGVGLLLFPLTFGSIWPWPIDAFHAQVYSAIFLAGAGRYISRLDKRAARGTAGARLGAVSGWPACRPWPRYHRRCSAPDRLDGDRDIVLARPFRLDRHQRRLQTLRRLPVFSLAIGIGCGDGWIFR

Secondary structure (DSSP, 8-state):
-PPPSSPPPPHHHHHHHHHHHHHHHHHHHHHH-HHHHGGGSSS---HHHHHHHHHHHHHHHHHHHHHHHH--HHHHHHHHHHHHHHHHHHHHHHHHTGGG--TTSHHHHHHHHHHHHHHHHHHHHHHHT--PPPPPPP---HHHHHHHHHHHHHHHHHHHHHHHSHHHHHTTSSS---HHHHHHHHHHHHHHHHHHHHHHHHHHHHHHHHHHHHTS--PPP-PPPP-------------------PPPP----GGGGGTTGGG--------------------

pLDDT: mean 73.98, std 25.13, range [25.58, 97.31]